Protein AF-A0A1F7N6E0-F1 (afdb_monomer_lite)

Secondary structure (DSSP, 8-state):
---------HHHHHHHHHHHHHHHHHHHHHHHHHHHHHHHHHHHHHTT-TTHHHHHHHHHHHHHHHHHHHHHHHHHHHHHHHHHHHHHHHHHHHHHHHHHHHHHHHHHHHHHHHHHHHHHHHHHHHHHTTTTSGGGHHHHHHHHHHHHHHHT-SEEEEE-TTS-EEEEEE-GGGTTS----S---

Structure (mmCIF, N/CA/C/O backbone):
data_AF-A0A1F7N6E0-F1
#
_entry.id   AF-A0A1F7N6E0-F1
#
loop_
_atom_site.group_PDB
_atom_site.id
_atom_site.type_symbol
_atom_site.label_atom_id
_atom_site.label_alt_id
_atom_site.label_comp_id
_atom_site.label_asym_id
_atom_site.label_entity_id
_atom_site.label_seq_id
_atom_site.pdbx_PDB_ins_code
_atom_site.Cartn_x
_atom_site.Cartn_y
_atom_site.Cartn_z
_atom_site.occupancy
_atom_site.B_iso_or_equiv
_atom_site.auth_seq_id
_atom_site.auth_comp_id
_atom_site.auth_asym_id
_atom_site.auth_atom_id
_atom_site.pdbx_PDB_model_num
ATOM 1 N N . MET A 1 1 ? 8.401 -36.849 0.152 1.00 46.47 1 MET A N 1
ATOM 2 C CA . MET A 1 1 ? 8.496 -35.874 1.261 1.00 46.47 1 MET A CA 1
ATOM 3 C C . MET A 1 1 ? 7.101 -35.744 1.873 1.00 46.47 1 MET A C 1
ATOM 5 O O . MET A 1 1 ? 6.247 -35.108 1.276 1.00 46.47 1 MET A O 1
ATOM 9 N N . GLY A 1 2 ? 6.801 -36.472 2.953 1.00 52.75 2 GLY A N 1
ATOM 10 C CA . GLY A 1 2 ? 5.453 -36.491 3.537 1.00 52.75 2 GLY A CA 1
ATOM 11 C C . GLY A 1 2 ? 5.168 -35.199 4.297 1.00 52.75 2 GLY A C 1
ATOM 12 O O . GLY A 1 2 ? 5.822 -34.928 5.303 1.00 52.75 2 GLY A O 1
ATOM 13 N N . ILE A 1 3 ? 4.208 -34.407 3.821 1.00 54.03 3 ILE A N 1
ATOM 14 C CA . ILE A 1 3 ? 3.722 -33.230 4.539 1.00 54.03 3 ILE A CA 1
ATOM 15 C C . ILE A 1 3 ? 2.900 -33.733 5.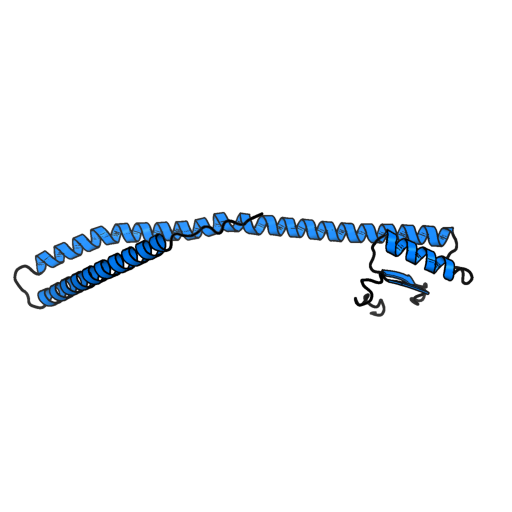724 1.00 54.03 3 ILE A C 1
ATOM 17 O O . ILE A 1 3 ? 1.797 -34.249 5.565 1.00 54.03 3 ILE A O 1
ATOM 21 N N . ARG A 1 4 ? 3.472 -33.629 6.925 1.00 57.28 4 ARG A N 1
ATOM 22 C CA . ARG A 1 4 ? 2.733 -33.817 8.173 1.00 57.28 4 ARG A CA 1
ATOM 23 C C . ARG A 1 4 ? 1.734 -32.669 8.283 1.00 57.28 4 ARG A C 1
ATOM 25 O O . ARG A 1 4 ? 2.114 -31.559 8.640 1.00 57.28 4 ARG A O 1
ATOM 32 N N . SER A 1 5 ? 0.472 -32.930 7.964 1.00 60.56 5 SER A N 1
ATOM 33 C CA . SER A 1 5 ? -0.624 -32.040 8.334 1.00 60.56 5 SER A CA 1
ATOM 34 C C . SER A 1 5 ? -0.624 -31.910 9.862 1.00 60.56 5 SER A C 1
ATOM 36 O O . SER A 1 5 ? -0.670 -32.943 10.541 1.00 60.56 5 SER A O 1
ATOM 38 N N . PRO A 1 6 ? -0.528 -30.698 10.435 1.00 59.47 6 PRO A N 1
ATOM 39 C CA . PRO A 1 6 ? -0.696 -30.524 11.867 1.00 59.47 6 PRO A CA 1
ATOM 40 C C . PRO A 1 6 ? -2.110 -30.986 12.213 1.00 59.47 6 PRO A C 1
ATOM 42 O O . PRO A 1 6 ? -3.098 -30.366 11.825 1.00 59.47 6 PRO A O 1
ATOM 45 N N . GLN A 1 7 ? -2.203 -32.127 12.891 1.00 61.41 7 GLN A N 1
ATOM 46 C CA . GLN A 1 7 ? -3.452 -32.626 13.441 1.00 61.41 7 GLN A CA 1
ATOM 47 C C . GLN A 1 7 ? -3.817 -31.669 14.568 1.00 61.41 7 GLN A C 1
ATOM 49 O O . GLN A 1 7 ? -3.356 -31.838 15.695 1.00 61.41 7 GLN A O 1
ATOM 54 N N . ILE A 1 8 ? -4.557 -30.605 14.249 1.00 62.56 8 ILE A N 1
ATOM 55 C CA . ILE A 1 8 ? -5.126 -29.739 15.275 1.00 62.56 8 ILE A CA 1
ATOM 56 C C . ILE A 1 8 ? -6.003 -30.663 16.119 1.00 62.56 8 ILE A C 1
ATOM 58 O O . ILE A 1 8 ? -6.943 -31.247 15.571 1.00 62.56 8 ILE A O 1
ATOM 62 N N . PRO A 1 9 ? -5.676 -30.886 17.404 1.00 70.12 9 PRO A N 1
ATOM 63 C CA . PRO A 1 9 ? -6.406 -31.845 18.207 1.00 70.12 9 PRO A CA 1
ATOM 64 C C . PRO A 1 9 ? -7.854 -31.370 18.265 1.00 70.12 9 PRO A C 1
ATOM 66 O O . PRO A 1 9 ? -8.145 -30.336 18.860 1.00 70.12 9 PRO A O 1
ATOM 69 N N . LEU A 1 10 ? -8.765 -32.107 17.621 1.00 66.12 10 LEU A N 1
ATOM 70 C CA . LEU A 1 10 ? -10.197 -31.783 17.577 1.00 66.12 10 LEU A CA 1
ATOM 71 C C . LEU A 1 10 ? -10.750 -31.569 18.995 1.00 66.12 10 LEU A C 1
ATOM 73 O O . LEU A 1 10 ? -11.589 -30.702 19.212 1.00 66.12 10 LEU A O 1
ATOM 77 N N . ALA A 1 11 ? -10.187 -32.281 19.976 1.00 69.75 11 ALA A N 1
ATOM 78 C CA . ALA A 1 11 ? -10.441 -32.091 21.398 1.00 69.75 11 ALA A CA 1
ATOM 79 C C . ALA A 1 11 ? -10.128 -30.666 21.902 1.00 69.75 11 ALA A C 1
ATOM 81 O O . ALA A 1 11 ? -10.894 -30.133 22.694 1.00 69.75 11 ALA A O 1
ATOM 82 N N . SER A 1 12 ? -9.056 -30.015 21.437 1.00 79.44 12 SER A N 1
ATOM 83 C CA . SER A 1 12 ? -8.716 -28.637 21.826 1.00 79.44 12 SER A CA 1
ATOM 84 C C . SER A 1 12 ? -9.731 -27.635 21.281 1.00 79.44 12 SER A C 1
ATOM 86 O O . SER A 1 12 ? -10.227 -26.809 22.041 1.00 79.44 12 SER A O 1
ATOM 88 N N . ASN A 1 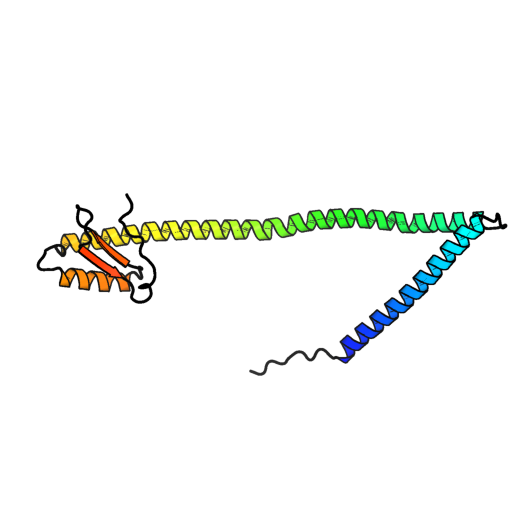13 ? -10.122 -27.760 20.010 1.00 85.56 13 ASN A N 1
ATOM 89 C CA . ASN A 1 13 ? -11.141 -26.887 19.422 1.00 85.56 13 ASN A CA 1
ATOM 90 C C . ASN A 1 13 ? -12.516 -27.089 20.079 1.00 85.56 13 ASN A C 1
ATOM 92 O O . ASN A 1 13 ? -13.216 -26.114 20.343 1.00 85.56 13 ASN A O 1
ATOM 96 N N . LEU A 1 14 ? -12.885 -28.336 20.400 1.00 87.88 14 LEU A N 1
ATOM 97 C CA . LEU A 1 14 ? -14.117 -28.651 21.130 1.00 87.88 14 LEU A CA 1
ATOM 98 C C . LEU A 1 14 ? -14.098 -28.096 22.560 1.00 87.88 14 LEU A C 1
ATOM 100 O O . LEU A 1 14 ? -15.103 -27.547 23.005 1.00 87.88 14 LEU A O 1
ATOM 104 N N . LEU A 1 15 ? -12.965 -28.184 23.264 1.00 89.56 15 LEU A N 1
ATOM 105 C CA . LEU A 1 15 ? -12.802 -27.598 24.598 1.00 89.56 15 LEU A CA 1
ATOM 106 C C . LEU A 1 15 ? -12.893 -26.072 24.560 1.00 89.56 15 LEU A C 1
ATOM 108 O O . LEU A 1 15 ? -13.599 -25.497 25.382 1.00 89.56 15 LEU A O 1
ATOM 112 N N . VAL A 1 16 ? -12.237 -25.416 23.598 1.00 90.56 16 VAL A N 1
ATOM 113 C CA . VAL A 1 16 ? -12.325 -23.957 23.422 1.00 90.56 16 VAL A CA 1
ATOM 114 C C . VAL A 1 16 ? -13.763 -23.543 23.109 1.00 90.56 16 VAL A C 1
ATOM 116 O O . VAL A 1 16 ? -14.270 -22.603 23.719 1.00 90.56 16 VAL A O 1
ATOM 119 N N . PHE A 1 17 ? -14.456 -24.271 22.230 1.00 92.75 17 PHE A N 1
ATOM 120 C CA . PHE A 1 17 ? -15.859 -24.006 21.915 1.00 92.75 17 PHE A CA 1
ATOM 121 C C . PHE A 1 17 ? -16.773 -24.205 23.133 1.00 92.75 17 PHE A C 1
ATOM 123 O O . PHE A 1 17 ? -17.642 -23.371 23.391 1.00 92.75 17 PHE A O 1
ATOM 130 N N . ALA A 1 18 ? -16.564 -25.269 23.912 1.00 93.38 18 ALA A N 1
ATOM 131 C CA . ALA A 1 18 ? -17.322 -25.535 25.131 1.00 93.38 18 ALA A CA 1
ATOM 132 C C . ALA A 1 18 ? -17.074 -24.464 26.206 1.00 93.38 18 ALA A C 1
ATOM 134 O O . ALA A 1 18 ? -18.034 -23.949 26.777 1.00 93.38 18 ALA A O 1
ATOM 135 N N . LEU A 1 19 ? -15.816 -24.072 26.441 1.00 93.06 19 LEU A N 1
ATOM 136 C CA . LEU A 1 19 ? -15.461 -22.993 27.371 1.00 93.06 19 LEU A CA 1
ATOM 137 C C . LEU A 1 19 ? -16.049 -21.650 26.930 1.00 93.06 19 LEU A C 1
ATOM 139 O O . LEU A 1 19 ? -16.558 -20.906 27.768 1.00 93.06 19 LEU A O 1
ATOM 143 N N . PHE A 1 20 ? -16.002 -21.342 25.633 1.00 95.19 20 PHE A N 1
ATOM 144 C CA . PHE A 1 20 ? -16.581 -20.118 25.087 1.00 95.19 20 PHE A CA 1
ATOM 145 C C . PHE A 1 20 ? -18.100 -20.085 25.282 1.00 95.19 20 PHE A C 1
ATOM 147 O O . PHE A 1 20 ? -18.619 -19.109 25.816 1.00 95.19 20 PHE A O 1
ATOM 154 N N . ASN A 1 21 ? -18.809 -21.164 24.931 1.00 96.12 21 ASN A N 1
ATOM 155 C CA . ASN A 1 21 ? -20.257 -21.257 25.136 1.00 96.12 21 ASN A CA 1
ATOM 156 C C . ASN A 1 21 ? -20.629 -21.191 26.620 1.00 96.12 21 ASN A C 1
ATOM 158 O O . ASN A 1 21 ? -21.567 -20.487 26.982 1.00 96.12 21 ASN A O 1
ATOM 162 N N . LEU A 1 22 ? -19.880 -21.870 27.491 1.00 96.81 22 LEU A N 1
ATOM 163 C CA . LEU A 1 22 ? -20.095 -21.800 28.935 1.00 96.81 22 LEU A CA 1
ATOM 164 C C . LEU A 1 22 ? -19.902 -20.369 29.455 1.00 96.81 22 LEU A C 1
ATOM 166 O O . LEU A 1 22 ? -20.753 -19.858 30.181 1.00 96.81 22 LEU A O 1
ATOM 170 N N . THR A 1 23 ? -18.821 -19.705 29.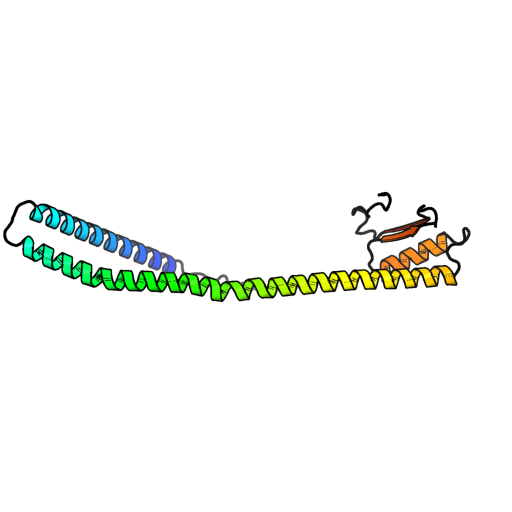039 1.00 96.00 23 THR A N 1
ATOM 171 C CA . THR A 1 23 ? -18.549 -18.299 29.375 1.00 96.00 23 THR A CA 1
ATOM 172 C C . THR A 1 23 ? -19.677 -17.398 28.884 1.00 96.00 23 THR A C 1
ATOM 174 O O . THR A 1 23 ? -20.142 -16.541 29.631 1.00 96.00 23 THR A O 1
ATOM 177 N N . LEU A 1 24 ? -20.167 -17.626 27.662 1.00 96.94 24 LEU A N 1
ATOM 178 C CA . LEU A 1 24 ? -21.275 -16.883 27.070 1.00 96.94 24 LEU A CA 1
ATOM 179 C C . LEU A 1 24 ? -22.572 -17.069 27.869 1.00 96.94 24 LEU A C 1
ATOM 181 O O . LEU A 1 24 ? -23.238 -16.083 28.172 1.00 96.94 24 LEU A O 1
ATOM 185 N N . ILE A 1 25 ? -22.906 -18.300 28.271 1.00 97.69 25 ILE A N 1
ATOM 186 C CA . ILE A 1 25 ? -24.089 -18.597 29.094 1.00 97.69 25 ILE A CA 1
ATOM 187 C C . ILE A 1 25 ? -23.993 -17.899 30.456 1.00 97.69 25 ILE A C 1
ATOM 189 O O . ILE A 1 25 ? -24.949 -17.244 30.873 1.00 97.69 25 ILE A O 1
ATOM 193 N N . VAL A 1 26 ? -22.847 -17.994 31.139 1.00 95.88 26 VAL A N 1
ATOM 194 C CA . VAL A 1 26 ? -22.623 -17.323 32.433 1.00 95.88 26 VAL A CA 1
ATOM 195 C C . VAL A 1 26 ? -22.715 -15.804 32.278 1.00 95.88 26 VAL A C 1
ATOM 197 O O . VAL A 1 26 ? -23.376 -15.145 33.080 1.00 95.88 26 VAL A O 1
ATOM 200 N N . PHE A 1 27 ? -22.111 -15.248 31.227 1.00 95.06 27 PHE A N 1
ATOM 201 C CA . PHE A 1 27 ? -22.191 -13.825 30.910 1.00 95.06 27 PHE A CA 1
ATOM 202 C C . PHE A 1 27 ? -23.637 -13.373 30.668 1.00 95.06 27 PHE A C 1
ATOM 204 O O . PHE A 1 27 ? -24.070 -12.389 31.264 1.00 95.06 27 PHE A O 1
ATOM 211 N N . LEU A 1 28 ? -24.411 -14.108 29.862 1.00 96.75 28 LEU A N 1
ATOM 212 C CA . LEU A 1 28 ? -25.833 -13.829 29.628 1.00 96.75 28 LEU A CA 1
ATOM 213 C C . LEU A 1 28 ? -26.650 -13.903 30.921 1.00 96.75 28 LEU A C 1
ATOM 215 O O . LEU A 1 28 ? -27.487 -13.036 31.168 1.00 96.75 28 LEU A O 1
ATOM 219 N N . LEU A 1 29 ? -26.398 -14.900 31.768 1.00 96.06 29 LEU A N 1
ATOM 220 C CA . LEU A 1 29 ? -27.082 -15.053 33.051 1.00 96.06 29 LEU A CA 1
ATOM 221 C C . LEU A 1 29 ? -26.790 -13.868 33.984 1.00 96.06 29 LEU A C 1
ATOM 223 O O . LEU A 1 29 ? -27.714 -13.305 34.580 1.00 96.06 29 LEU A O 1
ATOM 227 N N . LEU A 1 30 ? -25.527 -13.443 34.063 1.00 90.75 30 LEU A N 1
ATOM 228 C CA . LEU A 1 30 ? -25.127 -12.239 34.793 1.00 90.75 30 LEU A CA 1
ATOM 229 C C . LEU A 1 30 ? -25.764 -10.979 34.205 1.00 90.75 30 LEU A C 1
ATOM 231 O O . LEU A 1 30 ? -26.243 -10.138 34.964 1.00 90.75 30 LEU A O 1
ATOM 235 N N . LEU A 1 31 ? -25.824 -10.857 32.879 1.00 91.88 31 LEU A N 1
ATOM 236 C CA . LEU A 1 31 ? -26.449 -9.726 32.198 1.00 91.88 31 LEU A CA 1
ATOM 237 C C . LEU A 1 31 ? -27.948 -9.638 32.523 1.00 91.88 31 LEU A C 1
ATOM 239 O O . LEU A 1 31 ? -28.443 -8.562 32.853 1.00 91.88 31 LEU A O 1
ATOM 243 N N . VAL A 1 32 ? -28.665 -10.765 32.512 1.00 93.69 32 VAL A N 1
ATOM 244 C CA . VAL A 1 32 ? -30.085 -10.828 32.898 1.00 93.69 32 VAL A CA 1
ATOM 245 C C . VAL A 1 32 ? -30.277 -10.461 34.372 1.00 93.69 32 VAL A C 1
ATOM 247 O O . VAL A 1 32 ? -31.176 -9.682 34.695 1.00 93.69 32 VAL A O 1
ATOM 250 N N . LEU A 1 33 ? -29.429 -10.966 35.276 1.00 88.69 33 LEU A N 1
ATOM 251 C CA . LEU A 1 33 ? -29.447 -10.595 36.699 1.00 88.69 33 LEU A CA 1
ATOM 252 C C . LEU A 1 33 ? -29.199 -9.099 36.904 1.00 88.69 33 LEU A C 1
ATOM 254 O O . LEU A 1 33 ? -29.901 -8.459 37.693 1.00 88.69 33 LEU A O 1
ATOM 258 N N . LEU A 1 34 ? -28.222 -8.549 36.186 1.00 84.75 34 LEU A N 1
ATOM 259 C CA . LEU A 1 34 ? -27.873 -7.136 36.207 1.00 84.75 34 LEU A CA 1
ATOM 260 C C . LEU A 1 34 ? -29.074 -6.300 35.758 1.00 84.75 34 LEU A C 1
ATOM 262 O O . LEU A 1 34 ? -29.547 -5.467 36.527 1.00 84.75 34 LEU A O 1
ATOM 266 N N . ILE A 1 35 ? -29.629 -6.575 34.573 1.00 85.88 35 ILE A N 1
ATOM 267 C CA . ILE A 1 35 ? -30.804 -5.869 34.039 1.00 85.88 35 ILE A CA 1
ATOM 268 C C . ILE A 1 35 ? -31.980 -5.976 35.011 1.00 85.88 35 ILE A C 1
ATOM 270 O O . ILE A 1 35 ? -32.585 -4.959 35.344 1.00 85.88 35 ILE A O 1
ATOM 274 N N . ARG A 1 36 ? -32.278 -7.171 35.536 1.00 86.38 36 ARG A N 1
ATOM 275 C CA . ARG A 1 36 ? -33.341 -7.368 36.534 1.00 86.38 36 ARG A CA 1
ATOM 276 C C . ARG A 1 36 ? -33.124 -6.494 37.772 1.00 86.38 36 ARG A C 1
ATOM 278 O O . ARG A 1 36 ? -34.081 -5.891 38.259 1.00 86.38 36 ARG A O 1
ATOM 285 N N . ASN A 1 37 ? -31.894 -6.405 38.278 1.00 78.19 37 ASN A N 1
ATOM 286 C CA . ASN A 1 37 ? -31.559 -5.547 39.414 1.00 78.19 37 ASN A CA 1
ATOM 287 C C . ASN A 1 37 ? -31.666 -4.055 39.074 1.00 78.19 37 ASN A C 1
ATOM 289 O O . ASN A 1 37 ? -32.182 -3.300 39.899 1.00 78.19 37 ASN A O 1
ATOM 293 N N . LEU A 1 38 ? -31.250 -3.626 37.877 1.00 79.06 38 LEU A N 1
ATOM 294 C CA . LEU A 1 38 ? -31.419 -2.241 37.421 1.00 79.06 38 LEU A CA 1
ATOM 295 C C . LEU A 1 38 ? -32.899 -1.872 37.264 1.00 79.06 38 LEU A C 1
ATOM 297 O O . LEU A 1 38 ? -33.311 -0.813 37.730 1.00 79.06 38 LEU A O 1
ATOM 301 N N . VAL A 1 39 ? -33.709 -2.746 36.660 1.00 81.88 39 VAL A N 1
ATOM 302 C CA . VAL A 1 39 ? -35.155 -2.536 36.485 1.00 81.88 39 VAL A CA 1
ATOM 303 C C . VAL A 1 39 ? -35.849 -2.471 37.844 1.00 81.88 39 VAL A C 1
ATOM 305 O O . VAL A 1 39 ? -36.603 -1.533 38.098 1.00 81.88 39 VAL A O 1
ATOM 308 N N . LYS A 1 40 ? -35.552 -3.408 38.756 1.00 74.75 40 LYS A N 1
ATOM 309 C CA . LYS A 1 40 ? -36.092 -3.392 40.124 1.00 74.75 40 LYS A CA 1
ATOM 310 C C . LYS A 1 40 ? -35.714 -2.105 40.860 1.00 74.75 40 LYS A C 1
ATOM 312 O O . LYS A 1 40 ? -36.576 -1.494 41.480 1.00 74.75 40 LYS A O 1
ATOM 317 N N . LEU A 1 41 ? -34.464 -1.659 40.742 1.00 69.50 41 LEU A N 1
ATOM 318 C CA . LEU A 1 41 ? -33.999 -0.397 41.320 1.00 69.50 41 LEU A CA 1
ATOM 319 C C . LEU A 1 41 ? -34.731 0.818 40.729 1.00 69.50 41 LEU A C 1
ATOM 321 O O . LEU A 1 41 ? -35.104 1.731 41.463 1.00 69.50 41 LEU A O 1
ATOM 325 N N . PHE A 1 42 ? -34.956 0.829 39.414 1.00 74.06 42 PHE A N 1
ATOM 326 C CA . PHE A 1 42 ? -35.665 1.909 38.730 1.00 74.06 42 PHE A CA 1
ATOM 327 C C . PHE A 1 42 ? -37.139 1.993 39.160 1.00 74.06 42 PHE A C 1
ATOM 329 O O . PHE A 1 42 ? -37.649 3.088 39.398 1.00 74.06 42 PHE A O 1
ATOM 336 N N . PHE A 1 43 ? -37.805 0.848 39.347 1.00 71.81 43 PHE A N 1
ATOM 337 C CA . PHE A 1 43 ? -39.176 0.790 39.868 1.00 71.81 43 PHE A CA 1
ATOM 338 C C . PHE A 1 43 ? -39.264 1.117 41.371 1.00 71.81 43 PHE A C 1
ATOM 340 O O . PHE A 1 43 ? -40.138 1.889 41.763 1.00 71.81 43 PHE A O 1
ATOM 347 N N . GLU A 1 44 ? -38.337 0.627 42.208 1.00 65.38 44 GLU A N 1
ATOM 348 C CA . GLU A 1 44 ? -38.236 0.979 43.644 1.00 65.38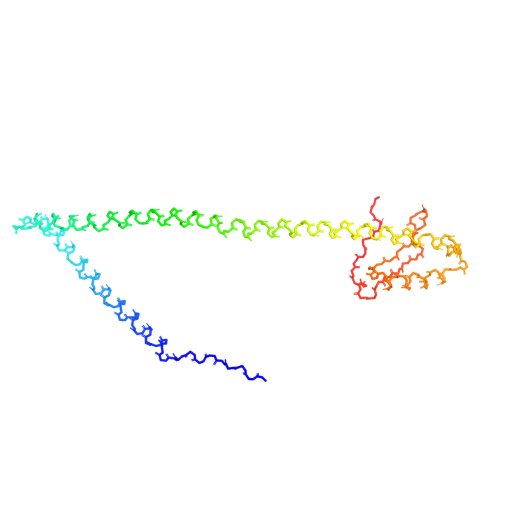 44 GLU A CA 1
ATOM 349 C C . GLU A 1 44 ? -37.981 2.483 43.853 1.00 65.38 44 GLU A C 1
ATOM 351 O O . GLU A 1 44 ? -38.329 3.049 44.891 1.00 65.38 44 GLU A O 1
ATOM 356 N N . ARG A 1 45 ? -37.389 3.164 42.866 1.00 61.47 45 ARG A N 1
ATOM 357 C CA . ARG A 1 45 ? -37.254 4.628 42.838 1.00 61.47 45 ARG A CA 1
ATOM 358 C C . ARG A 1 45 ? -38.588 5.356 42.708 1.00 61.47 45 ARG A C 1
ATOM 360 O O . ARG A 1 45 ? -38.716 6.457 43.232 1.00 61.47 45 ARG A O 1
ATOM 367 N N . ARG A 1 46 ? -39.564 4.754 42.025 1.00 60.19 46 ARG A N 1
ATOM 368 C CA . ARG A 1 46 ? -40.877 5.359 41.759 1.00 60.19 46 ARG A CA 1
ATOM 369 C C . ARG A 1 46 ? -41.874 5.170 42.909 1.00 60.19 46 ARG A C 1
ATOM 371 O O . ARG A 1 46 ? -42.869 5.878 42.946 1.00 60.19 46 ARG A O 1
ATOM 378 N N . GLN A 1 47 ? -41.612 4.233 43.824 1.00 58.41 47 GLN A N 1
ATOM 379 C CA . GLN A 1 47 ? -42.516 3.859 44.925 1.00 58.41 47 GLN A CA 1
ATOM 380 C C . GLN A 1 47 ? -42.073 4.362 46.318 1.00 58.41 47 GLN A C 1
ATOM 382 O O . GLN A 1 47 ? -42.626 3.918 47.314 1.00 58.41 47 GLN A O 1
ATOM 387 N N . GLU A 1 48 ? -41.079 5.261 46.411 1.00 56.50 48 GLU A N 1
ATOM 388 C CA . GLU A 1 48 ? -40.591 5.867 47.675 1.00 56.50 48 GLU A CA 1
ATOM 389 C C . GLU A 1 48 ? -40.339 4.883 48.842 1.00 56.50 48 GLU A C 1
ATOM 391 O O . GLU A 1 48 ? -40.514 5.203 50.016 1.00 56.50 48 GLU A O 1
ATOM 396 N N . VAL A 1 49 ? -39.865 3.673 48.541 1.00 60.66 49 VAL A N 1
ATOM 397 C CA . VAL A 1 49 ? -39.573 2.664 49.568 1.00 60.66 49 VAL A CA 1
ATOM 398 C C . VAL A 1 49 ? -38.320 3.065 50.367 1.00 60.66 49 VAL A C 1
ATOM 400 O O . VAL A 1 49 ? -37.278 3.398 49.783 1.00 60.66 49 VAL A O 1
ATOM 403 N N . LEU A 1 50 ? -38.399 3.028 51.705 1.00 50.38 50 LEU A N 1
ATOM 404 C CA . LEU A 1 50 ? -37.290 3.319 52.631 1.00 50.38 50 LEU A CA 1
ATOM 405 C C . LEU A 1 50 ? -36.034 2.505 52.243 1.00 50.38 50 LEU A C 1
ATOM 407 O O . LEU A 1 50 ? -36.031 1.280 52.303 1.00 50.38 50 LEU A O 1
ATOM 411 N N . GLY A 1 51 ? -34.970 3.192 51.799 1.00 60.81 51 GLY A N 1
ATOM 412 C CA . GLY A 1 51 ? -33.694 2.594 51.353 1.00 60.81 51 GLY A CA 1
ATOM 413 C C . GLY A 1 51 ? -33.360 2.742 49.855 1.00 60.81 51 GLY A C 1
ATOM 414 O O . GLY A 1 51 ? -32.191 2.635 49.472 1.00 60.81 51 GLY A O 1
ATOM 415 N N . SER A 1 52 ? -34.333 3.084 49.003 1.00 65.12 52 SER A N 1
ATOM 416 C CA . SER A 1 52 ? -34.158 3.265 47.543 1.00 65.12 52 SER A CA 1
ATOM 417 C C . SER A 1 52 ? -33.154 4.377 47.168 1.00 65.12 52 SER A C 1
ATOM 419 O O . SER A 1 52 ? -32.317 4.232 46.265 1.00 65.12 52 SER A O 1
ATOM 421 N N . LYS A 1 53 ? -33.150 5.474 47.939 1.00 67.81 53 LYS A N 1
ATOM 422 C CA . LYS A 1 53 ? -32.201 6.591 47.777 1.00 67.81 53 LYS A CA 1
ATOM 423 C C . LYS A 1 53 ? -30.749 6.161 48.047 1.00 67.81 53 LYS A C 1
ATOM 425 O O . LYS A 1 53 ? -29.846 6.610 47.342 1.00 67.81 53 LYS A O 1
ATOM 430 N N . PHE A 1 54 ? -30.527 5.249 49.001 1.00 74.06 54 PHE A N 1
ATOM 431 C CA . PHE A 1 54 ? -29.193 4.738 49.339 1.00 74.06 54 PHE A CA 1
ATOM 432 C C . PHE A 1 54 ? -28.669 3.780 48.264 1.00 74.06 54 PHE A C 1
ATOM 434 O O . PHE A 1 54 ? -27.568 3.985 47.752 1.00 74.06 54 PHE A O 1
ATOM 441 N N . LYS A 1 55 ? -29.490 2.804 47.836 1.00 71.75 55 LYS A N 1
ATOM 442 C CA . LYS A 1 55 ? -29.133 1.902 46.725 1.00 71.75 55 LYS A CA 1
ATOM 443 C C . LYS A 1 55 ? -28.771 2.675 45.465 1.00 71.75 55 LYS A C 1
ATOM 445 O O . LYS A 1 55 ? -27.783 2.348 44.815 1.00 71.75 55 LYS A O 1
ATOM 450 N N . THR A 1 56 ? -29.539 3.709 45.117 1.00 76.50 56 THR A N 1
ATOM 451 C CA . THR A 1 56 ? -29.251 4.403 43.862 1.00 76.50 56 THR A CA 1
ATOM 452 C C . THR A 1 56 ? -28.004 5.275 43.930 1.00 76.50 56 THR A C 1
ATOM 454 O O . THR A 1 56 ? -27.280 5.370 42.943 1.00 76.50 56 THR A O 1
ATOM 457 N N . LYS A 1 57 ? -27.714 5.878 45.089 1.00 82.25 57 LYS A N 1
ATOM 458 C CA . LYS A 1 57 ? -26.446 6.587 45.302 1.00 82.25 57 LYS A CA 1
ATOM 459 C C . LYS A 1 57 ? -25.259 5.626 45.172 1.00 82.25 57 LYS A C 1
ATOM 461 O O . LYS A 1 57 ? -24.282 5.970 44.518 1.00 82.25 57 LYS A O 1
ATOM 466 N N . LEU A 1 58 ? -25.383 4.412 45.714 1.00 85.19 58 LEU A N 1
ATOM 467 C CA . LEU A 1 58 ? -24.368 3.362 45.596 1.00 85.19 58 LEU A CA 1
ATOM 468 C C . LEU A 1 58 ? -24.138 2.946 44.132 1.00 85.19 58 LEU A C 1
ATOM 470 O O . LEU A 1 58 ? -23.000 2.914 43.674 1.00 85.19 58 LEU A O 1
ATOM 474 N N . VAL A 1 59 ? -25.216 2.687 43.383 1.00 83.00 59 VAL A N 1
ATOM 475 C CA . VAL A 1 59 ? -25.145 2.299 41.962 1.00 83.00 59 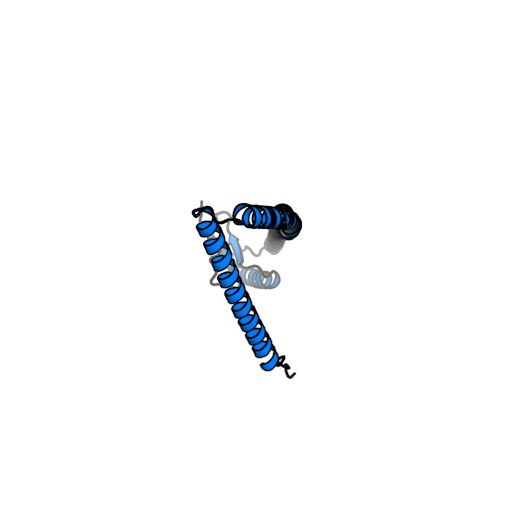VAL A CA 1
ATOM 476 C C . VAL A 1 59 ? -24.572 3.423 41.102 1.00 83.00 59 VAL A C 1
ATOM 478 O O . VAL A 1 59 ? -23.739 3.155 40.243 1.00 83.00 59 VAL A O 1
ATOM 481 N N . ALA A 1 60 ? -24.963 4.676 41.351 1.00 83.50 60 ALA A N 1
ATOM 482 C CA . ALA A 1 60 ? -24.408 5.827 40.645 1.00 83.50 60 ALA A CA 1
ATOM 483 C C . ALA A 1 60 ? -22.898 5.950 40.883 1.00 83.50 60 ALA A C 1
ATOM 485 O O . ALA A 1 60 ? -22.154 6.078 39.921 1.00 83.50 60 ALA A O 1
ATOM 486 N N . VAL A 1 61 ? -22.433 5.836 42.133 1.00 90.00 61 VAL A N 1
ATOM 487 C CA . VAL A 1 61 ? -20.994 5.869 42.452 1.00 90.00 61 VAL A CA 1
ATOM 488 C C . VAL A 1 61 ? -20.248 4.715 41.779 1.00 90.00 61 VAL A C 1
ATOM 490 O O . VAL A 1 61 ? -19.189 4.942 41.204 1.00 90.00 61 VAL A O 1
ATOM 493 N N . PHE A 1 62 ? -20.802 3.501 41.793 1.00 89.00 62 PHE A N 1
ATOM 494 C CA . PHE A 1 62 ? -20.178 2.331 41.166 1.00 89.00 62 PHE A CA 1
ATOM 495 C C . PHE A 1 62 ? -20.091 2.455 39.635 1.00 89.00 62 PHE A C 1
ATOM 497 O O . PHE A 1 62 ? -19.067 2.128 39.029 1.00 89.00 62 PHE A O 1
ATOM 504 N N . LEU A 1 63 ? -21.146 2.979 39.003 1.00 89.25 63 LEU A N 1
ATOM 505 C CA . LEU A 1 63 ? -21.148 3.314 37.579 1.00 89.25 63 LEU A CA 1
ATOM 506 C C . LEU A 1 63 ? -20.096 4.376 37.274 1.00 89.25 63 LEU A C 1
ATOM 508 O O . LEU A 1 63 ? -19.282 4.158 36.390 1.00 89.25 63 LEU A O 1
ATOM 512 N N . SER A 1 64 ? -20.038 5.475 38.026 1.00 90.50 64 SER A N 1
ATOM 513 C CA . SER A 1 64 ? -19.013 6.507 37.825 1.00 90.50 64 SER A CA 1
ATOM 514 C C . SER A 1 64 ? -17.599 5.935 37.946 1.00 90.50 64 SER A C 1
ATOM 516 O O . SER A 1 64 ? -16.756 6.184 37.088 1.00 90.50 64 SER A O 1
ATOM 518 N N . LEU A 1 65 ? -17.348 5.128 38.982 1.00 94.56 65 LEU A N 1
ATOM 519 C CA . LEU A 1 65 ? -16.034 4.549 39.264 1.00 94.56 65 LEU A CA 1
ATOM 520 C C . LEU A 1 65 ? -15.554 3.600 38.154 1.00 94.56 65 LEU A C 1
ATOM 522 O O . LEU A 1 65 ? -14.357 3.523 37.901 1.00 94.56 65 LEU A O 1
ATOM 526 N N . SER A 1 66 ? -16.472 2.887 37.495 1.00 92.19 66 SER A N 1
ATOM 527 C CA . SER A 1 66 ? -16.148 1.957 36.403 1.00 92.19 66 SER A CA 1
ATOM 528 C C . SER A 1 66 ? -16.148 2.620 35.023 1.00 92.19 66 SER A C 1
ATOM 530 O O . SER A 1 66 ? -15.294 2.315 34.191 1.00 92.19 66 SER A O 1
ATOM 532 N N . LEU A 1 67 ? -17.069 3.551 34.774 1.00 95.06 67 LEU A N 1
ATOM 533 C CA . LEU A 1 67 ? -17.270 4.160 33.462 1.00 95.06 67 LEU A CA 1
ATOM 534 C C . LEU A 1 67 ? -16.203 5.212 33.144 1.00 95.06 67 LEU A C 1
ATOM 536 O O . LEU A 1 67 ? -15.740 5.274 32.010 1.00 95.06 67 LEU A O 1
ATOM 540 N N . ILE A 1 68 ? -15.772 6.002 34.135 1.00 96.12 68 ILE A N 1
ATOM 541 C CA . ILE A 1 68 ? -14.726 7.023 33.954 1.00 96.12 68 ILE A CA 1
ATOM 542 C C . ILE A 1 68 ? -13.419 6.411 33.410 1.00 96.12 68 ILE A C 1
ATOM 544 O O . ILE A 1 68 ? -12.971 6.848 32.347 1.00 96.12 68 ILE A O 1
ATOM 548 N N . PRO A 1 69 ? -12.803 5.401 34.059 1.00 95.44 69 PRO A N 1
ATOM 549 C CA . PRO A 1 69 ? -11.576 4.797 33.544 1.00 95.44 69 PRO A CA 1
ATOM 550 C C . PRO A 1 69 ? -11.795 4.050 32.221 1.00 95.44 69 PRO A C 1
ATOM 552 O O . PRO A 1 69 ? -10.925 4.096 31.355 1.00 95.44 69 PRO A O 1
ATOM 555 N N . ALA A 1 70 ? -12.958 3.421 32.016 1.00 96.69 70 ALA A N 1
ATOM 556 C CA . ALA A 1 70 ? -13.273 2.749 30.755 1.00 96.69 70 ALA A CA 1
ATOM 557 C C . ALA A 1 70 ? -13.336 3.729 29.570 1.00 96.69 70 ALA A C 1
ATOM 559 O O . ALA A 1 70 ? -12.758 3.463 28.515 1.00 96.69 70 ALA A O 1
ATOM 560 N N . LEU A 1 71 ? -13.989 4.880 29.749 1.00 96.94 71 LEU A N 1
ATOM 561 C CA . LEU A 1 71 ? -14.066 5.929 28.730 1.00 96.94 71 LEU A CA 1
ATOM 562 C C . LEU A 1 71 ? -12.693 6.546 28.452 1.00 96.94 71 LEU A C 1
ATOM 564 O O . LEU A 1 71 ? -12.341 6.731 27.289 1.00 96.94 71 LEU A O 1
ATOM 568 N N . LEU A 1 72 ? -11.894 6.803 29.493 1.00 97.19 72 LEU A N 1
ATOM 569 C CA . LEU A 1 72 ? -10.514 7.280 29.346 1.00 97.19 72 LEU A CA 1
ATOM 570 C C . LEU A 1 72 ? -9.678 6.332 28.482 1.00 97.19 72 LEU A C 1
ATOM 572 O O . LEU A 1 72 ? -9.063 6.769 27.509 1.00 97.19 72 LEU A O 1
ATOM 576 N N . ILE A 1 73 ? -9.697 5.034 28.795 1.00 97.19 73 ILE A N 1
ATOM 577 C CA . ILE A 1 73 ? -8.979 4.025 28.008 1.00 97.19 73 ILE A CA 1
ATOM 578 C C . ILE A 1 73 ? -9.529 3.962 26.581 1.00 97.19 73 ILE A C 1
ATOM 580 O O . ILE A 1 73 ? -8.741 3.903 25.646 1.00 97.19 73 ILE A O 1
ATOM 584 N N . SER A 1 74 ? -10.849 4.014 26.388 1.00 96.88 74 SER A N 1
ATOM 585 C CA . SER A 1 74 ? -11.468 3.975 25.055 1.00 96.88 74 SER A CA 1
ATOM 586 C C . SER A 1 74 ? -11.029 5.146 24.168 1.00 96.88 74 SER A C 1
ATOM 588 O O . SER A 1 74 ? -10.693 4.940 22.997 1.00 96.88 74 SER A O 1
ATOM 590 N N . ILE A 1 75 ? -10.955 6.358 24.727 1.00 97.19 75 ILE A N 1
ATOM 591 C CA . ILE A 1 75 ? -10.464 7.543 24.014 1.00 97.19 75 ILE A CA 1
ATOM 592 C C . ILE A 1 75 ? -8.980 7.378 23.670 1.00 97.19 75 ILE A C 1
ATOM 594 O O . ILE A 1 75 ? -8.594 7.586 22.519 1.00 97.19 75 ILE A O 1
ATOM 598 N N . ILE A 1 76 ? -8.142 6.974 24.630 1.00 96.25 76 ILE A N 1
ATOM 599 C CA . ILE A 1 76 ? -6.699 6.788 24.398 1.00 96.25 76 ILE A CA 1
ATOM 600 C C . ILE A 1 76 ? -6.456 5.692 23.355 1.00 96.25 76 ILE A C 1
ATOM 602 O O . ILE A 1 76 ? -5.692 5.899 22.418 1.00 96.25 76 ILE A O 1
ATOM 606 N N . ALA A 1 77 ? -7.137 4.553 23.473 1.00 95.75 77 ALA A N 1
ATOM 607 C CA . ALA A 1 77 ? -7.030 3.436 22.543 1.00 95.75 77 ALA A CA 1
ATOM 608 C C . ALA A 1 77 ? -7.453 3.833 21.125 1.00 95.75 77 ALA A C 1
ATOM 610 O O . ALA A 1 77 ? -6.772 3.467 20.172 1.00 95.75 77 ALA A O 1
ATOM 611 N N . SER A 1 78 ? -8.521 4.624 20.977 1.00 95.19 78 SER A N 1
ATOM 612 C CA . SER A 1 78 ? -8.962 5.111 19.663 1.00 95.19 78 SER A CA 1
ATOM 613 C C . SER A 1 78 ? -7.925 6.037 19.025 1.00 95.19 78 SER A C 1
ATOM 615 O O . SER A 1 78 ? -7.600 5.879 17.849 1.00 95.19 78 SER A O 1
ATOM 617 N N . ASN A 1 79 ? -7.350 6.959 19.806 1.00 93.31 79 ASN A N 1
ATOM 618 C CA . ASN A 1 79 ? -6.279 7.843 19.334 1.00 93.31 79 ASN A CA 1
ATOM 619 C C . ASN A 1 79 ? -5.014 7.060 18.957 1.00 93.31 79 ASN A C 1
ATOM 621 O O . ASN A 1 79 ? -4.410 7.313 17.913 1.00 93.31 79 ASN A O 1
ATOM 625 N N . LEU A 1 80 ? -4.629 6.086 19.786 1.00 91.69 80 LEU A N 1
ATOM 626 C CA . LEU A 1 80 ? -3.496 5.206 19.518 1.00 91.69 80 LEU A CA 1
ATOM 627 C C . LEU A 1 80 ? -3.721 4.380 18.261 1.00 91.69 80 LEU A C 1
ATOM 629 O O . LEU A 1 80 ? -2.801 4.280 17.461 1.00 91.69 80 LEU A O 1
ATOM 633 N N . LEU A 1 81 ? -4.913 3.817 18.064 1.00 90.69 81 LEU A N 1
ATOM 634 C CA . LEU A 1 81 ? -5.243 3.041 16.873 1.00 90.69 81 LEU A CA 1
ATOM 635 C C . LEU A 1 81 ? -5.109 3.902 15.616 1.00 90.69 81 LEU A C 1
ATOM 637 O O . LEU A 1 81 ? -4.423 3.499 14.682 1.00 90.69 81 LEU A O 1
ATOM 641 N N . ASN A 1 82 ? -5.688 5.105 15.626 1.00 88.88 82 ASN A N 1
ATOM 642 C CA . ASN A 1 82 ? -5.614 6.015 14.486 1.00 88.88 82 ASN A CA 1
ATOM 643 C C . ASN A 1 82 ? -4.157 6.394 14.159 1.00 88.88 82 ASN A C 1
ATOM 645 O O . ASN A 1 82 ? -3.713 6.278 13.020 1.00 88.88 82 ASN A O 1
ATOM 649 N N . THR A 1 83 ? -3.376 6.743 15.185 1.00 85.88 83 THR A N 1
ATOM 650 C CA . THR A 1 83 ? -1.961 7.128 15.033 1.00 85.88 83 THR A CA 1
ATOM 651 C C . THR A 1 83 ? -1.080 5.944 14.622 1.00 85.88 83 THR A C 1
ATOM 653 O O . THR A 1 83 ? -0.168 6.089 13.811 1.00 85.88 83 THR A O 1
ATOM 656 N N . SER A 1 84 ? -1.351 4.756 15.166 1.00 84.56 84 SER A N 1
ATOM 657 C CA . SER A 1 84 ? -0.583 3.536 14.892 1.00 84.56 84 SER A CA 1
ATOM 658 C C . SER A 1 84 ? -0.830 3.032 13.474 1.00 84.56 84 SER A C 1
ATOM 660 O O . SER A 1 84 ? 0.119 2.618 12.814 1.00 84.56 84 SER A O 1
ATOM 662 N N . ILE A 1 85 ? -2.073 3.104 12.983 1.00 80.50 85 ILE A N 1
ATOM 663 C CA . ILE A 1 85 ? -2.396 2.778 11.589 1.00 80.50 85 ILE A CA 1
ATOM 664 C C . ILE A 1 85 ? -1.639 3.725 10.660 1.00 80.50 85 ILE A C 1
ATOM 666 O O . ILE A 1 85 ? -0.934 3.262 9.773 1.00 80.50 85 ILE A O 1
ATOM 670 N N . GLU A 1 86 ? -1.694 5.036 10.889 1.00 78.31 86 GLU A N 1
ATOM 671 C CA . GLU A 1 86 ? -0.964 5.979 10.038 1.00 78.31 86 GLU A CA 1
ATOM 672 C C . GLU A 1 86 ? 0.557 5.772 10.078 1.00 78.31 86 GLU A C 1
ATOM 674 O O . GLU A 1 86 ? 1.202 5.775 9.029 1.00 78.31 86 GLU A O 1
ATOM 679 N N . GLY A 1 87 ? 1.134 5.554 11.262 1.00 80.44 87 GLY A N 1
ATOM 680 C CA . GLY A 1 87 ? 2.580 5.398 11.432 1.00 80.44 87 GLY A CA 1
ATOM 681 C C . GLY A 1 87 ? 3.149 4.079 10.897 1.00 80.44 87 GLY A C 1
ATOM 682 O O . GLY A 1 87 ? 4.298 4.054 10.460 1.00 80.44 87 GLY A O 1
ATOM 683 N N . TRP A 1 88 ? 2.368 2.994 10.923 1.00 74.62 88 TRP A N 1
ATOM 684 C CA . TRP A 1 88 ? 2.813 1.655 10.505 1.00 74.62 88 TRP A CA 1
ATOM 685 C C . TRP A 1 88 ? 2.340 1.251 9.102 1.00 74.62 88 TRP A C 1
ATOM 687 O O . TRP A 1 88 ? 2.818 0.247 8.579 1.00 74.62 88 TRP A O 1
ATOM 697 N N . PHE A 1 89 ? 1.406 1.993 8.490 1.00 71.06 89 PHE A N 1
ATOM 698 C CA . PHE A 1 89 ? 0.978 1.750 7.106 1.00 71.06 89 PHE A CA 1
ATOM 699 C C . PHE A 1 89 ? 1.586 2.726 6.095 1.00 71.06 89 PHE A C 1
ATOM 701 O O . PHE A 1 89 ? 1.938 2.281 5.004 1.00 71.06 89 PHE A O 1
ATOM 708 N N . LYS A 1 90 ? 1.745 4.024 6.409 1.00 71.00 90 LYS A N 1
ATOM 709 C CA . LYS A 1 90 ? 2.251 5.003 5.421 1.00 71.00 90 LYS A CA 1
ATOM 710 C C . LYS A 1 90 ? 3.661 4.650 4.909 1.00 71.00 90 LYS A C 1
ATOM 712 O O . LYS A 1 90 ? 3.810 4.446 3.704 1.00 71.00 90 LYS A O 1
ATOM 717 N N . PRO A 1 91 ? 4.689 4.455 5.764 1.00 72.25 91 PRO A N 1
ATOM 718 C CA . PRO A 1 91 ? 6.038 4.126 5.286 1.00 72.25 91 PRO A CA 1
ATOM 719 C C . PRO A 1 91 ? 6.134 2.776 4.563 1.00 72.25 91 PRO A C 1
ATOM 721 O O . PRO A 1 91 ? 7.004 2.591 3.714 1.00 72.25 91 PRO A O 1
ATOM 724 N N . GLN A 1 92 ? 5.280 1.826 4.938 1.00 70.62 92 GLN A N 1
ATOM 725 C CA . GLN A 1 92 ? 5.278 0.449 4.458 1.00 70.62 92 GLN A CA 1
ATOM 726 C C . GLN A 1 92 ? 4.628 0.324 3.077 1.00 70.62 92 GLN A C 1
ATOM 728 O O . GLN A 1 92 ? 4.917 -0.638 2.372 1.00 70.62 92 GLN A O 1
ATOM 733 N N . VAL A 1 93 ? 3.782 1.281 2.683 1.00 75.00 93 VAL A N 1
ATOM 734 C CA . VAL A 1 93 ? 3.093 1.276 1.384 1.00 75.00 93 VAL A CA 1
ATOM 735 C C . VAL A 1 93 ? 3.683 2.308 0.426 1.00 75.00 93 VAL A C 1
ATOM 737 O O . VAL A 1 93 ? 3.919 1.979 -0.733 1.00 75.00 93 VAL A O 1
ATOM 740 N N . GLU A 1 94 ? 3.973 3.525 0.891 1.00 80.94 94 GLU A N 1
ATOM 741 C CA . GLU A 1 94 ? 4.463 4.604 0.020 1.00 80.94 94 GLU A CA 1
ATOM 742 C C . GLU A 1 94 ? 5.879 4.316 -0.498 1.00 80.94 94 GLU A C 1
ATOM 744 O O . GLU A 1 94 ? 6.117 4.362 -1.701 1.00 80.94 94 GLU A O 1
ATOM 749 N N . LYS A 1 95 ? 6.815 3.912 0.376 1.00 83.69 95 LYS A N 1
ATOM 750 C CA . LYS A 1 95 ? 8.217 3.706 -0.034 1.00 83.69 95 LYS A CA 1
ATOM 751 C C . LYS A 1 95 ? 8.401 2.598 -1.077 1.00 83.69 95 LYS A C 1
ATOM 753 O O . LYS A 1 95 ? 9.113 2.841 -2.048 1.00 83.69 95 LYS A O 1
ATOM 758 N N . PRO A 1 96 ? 7.813 1.394 -0.926 1.00 85.50 96 PRO A N 1
ATOM 759 C CA . PRO A 1 96 ? 7.961 0.359 -1.945 1.00 85.50 96 PRO A CA 1
ATOM 760 C C . PRO A 1 96 ? 7.274 0.731 -3.259 1.00 85.50 96 PRO A C 1
ATOM 762 O O . PRO A 1 96 ? 7.745 0.324 -4.318 1.00 85.50 96 PRO A O 1
ATOM 765 N N . LEU A 1 97 ? 6.182 1.502 -3.202 1.00 89.12 97 LEU A N 1
ATOM 766 C CA . LEU A 1 97 ? 5.482 1.970 -4.394 1.00 89.12 97 LEU A CA 1
ATOM 767 C C . LEU A 1 97 ? 6.330 2.976 -5.179 1.00 89.12 97 LEU A C 1
ATOM 769 O O . LEU A 1 97 ? 6.495 2.806 -6.387 1.00 89.12 97 LEU A O 1
ATOM 773 N N . ASP A 1 98 ? 6.917 3.959 -4.498 1.00 90.19 98 ASP A N 1
ATOM 774 C CA . ASP A 1 98 ? 7.820 4.933 -5.119 1.00 90.19 98 ASP A CA 1
ATOM 775 C C . ASP A 1 98 ? 9.055 4.245 -5.718 1.00 90.19 98 ASP A C 1
ATOM 777 O O . ASP A 1 98 ? 9.437 4.521 -6.854 1.00 90.19 98 ASP A O 1
ATOM 781 N N . GLN A 1 99 ? 9.632 3.275 -5.003 1.00 89.81 99 GLN A N 1
ATOM 782 C CA . GLN A 1 99 ? 10.758 2.478 -5.501 1.00 89.81 99 GLN A CA 1
ATOM 783 C C . GLN A 1 99 ? 10.375 1.630 -6.720 1.00 89.81 99 GLN A C 1
ATOM 785 O O . GLN A 1 99 ? 11.137 1.549 -7.682 1.00 89.81 99 GLN A O 1
ATOM 790 N N . ALA A 1 100 ? 9.195 1.005 -6.715 1.00 91.81 100 ALA A N 1
ATOM 791 C CA . ALA A 1 100 ? 8.711 0.245 -7.865 1.00 91.81 100 ALA A CA 1
ATOM 792 C C . ALA A 1 100 ? 8.484 1.152 -9.084 1.00 91.81 100 ALA A C 1
ATOM 794 O O . ALA A 1 100 ? 8.802 0.758 -10.209 1.00 91.81 100 ALA A O 1
ATOM 795 N N . LEU A 1 101 ? 7.983 2.373 -8.866 1.00 93.88 101 LEU A N 1
ATOM 796 C CA . LEU A 1 101 ? 7.815 3.372 -9.916 1.00 93.88 101 LEU A CA 1
ATOM 797 C C . LEU A 1 101 ? 9.165 3.821 -10.490 1.00 93.88 101 LEU A C 1
ATOM 799 O O . LEU A 1 101 ? 9.320 3.855 -11.711 1.00 93.88 101 LEU A O 1
ATOM 803 N N . GLU A 1 102 ? 10.149 4.110 -9.639 1.00 95.31 102 GLU A N 1
ATOM 804 C CA . GLU A 1 102 ? 11.508 4.480 -10.054 1.00 95.31 102 GLU A CA 1
ATOM 805 C C . GLU A 1 102 ? 12.177 3.362 -10.871 1.00 95.31 102 GLU A C 1
ATOM 807 O O . GLU A 1 102 ? 12.746 3.613 -11.940 1.00 95.31 102 GLU A O 1
ATOM 812 N N . VAL A 1 103 ? 12.052 2.109 -10.420 1.00 95.31 103 VAL A N 1
ATOM 813 C CA . VAL A 1 103 ? 12.560 0.934 -11.145 1.00 95.31 103 VAL A CA 1
ATOM 814 C C . VAL A 1 103 ? 11.871 0.791 -12.500 1.00 95.31 103 VAL A C 1
ATOM 816 O O . VAL A 1 103 ? 12.553 0.588 -13.506 1.00 95.31 103 VAL A O 1
ATOM 819 N N . ALA A 1 104 ? 10.545 0.936 -12.562 1.00 94.00 104 ALA A N 1
ATOM 820 C CA . ALA A 1 104 ? 9.804 0.859 -13.818 1.00 94.00 104 ALA A CA 1
ATOM 821 C C . ALA A 1 104 ? 10.237 1.960 -14.800 1.00 94.00 104 ALA A C 1
ATOM 823 O O . ALA A 1 104 ? 10.525 1.666 -15.960 1.00 94.00 104 ALA A O 1
ATOM 824 N N . GLN A 1 105 ? 10.343 3.211 -14.345 1.00 94.88 105 GLN A N 1
ATOM 825 C CA . GLN A 1 105 ? 10.794 4.332 -15.178 1.00 94.88 105 GLN A CA 1
ATOM 826 C C . GLN A 1 105 ? 12.216 4.115 -15.705 1.00 94.88 105 GLN A C 1
ATOM 828 O O . GLN A 1 105 ? 12.463 4.272 -16.902 1.00 94.88 105 GLN A O 1
ATOM 833 N N . THR A 1 106 ? 13.133 3.687 -14.836 1.00 95.12 106 THR A N 1
ATOM 834 C CA . THR A 1 106 ? 14.521 3.383 -15.212 1.00 95.12 106 THR A CA 1
ATOM 835 C C . THR A 1 106 ? 14.585 2.236 -16.219 1.00 95.12 106 THR A C 1
ATOM 837 O O . THR A 1 106 ? 15.352 2.290 -17.185 1.00 95.12 106 THR A O 1
ATOM 840 N N . TYR A 1 107 ? 13.755 1.207 -16.036 1.00 93.00 107 TYR A N 1
ATOM 841 C CA . TYR A 1 107 ? 13.650 0.086 -16.962 1.00 93.00 107 TYR A CA 1
ATOM 842 C C . TYR A 1 107 ? 13.169 0.542 -18.345 1.00 93.00 107 TYR A C 1
ATOM 844 O O . TYR A 1 107 ? 13.815 0.219 -19.342 1.00 93.00 107 TYR A O 1
ATOM 852 N N . TYR A 1 108 ? 12.118 1.367 -18.422 1.00 91.50 108 TYR A N 1
ATOM 853 C CA . TYR A 1 108 ? 11.632 1.913 -19.695 1.00 91.50 108 TYR A CA 1
ATOM 854 C C . TYR A 1 108 ? 12.671 2.798 -20.399 1.00 91.50 108 TYR A C 1
ATOM 856 O O . TYR A 1 108 ? 12.907 2.619 -21.593 1.00 91.50 108 TYR A O 1
ATOM 864 N N . GLN A 1 109 ? 13.351 3.689 -19.671 1.00 94.44 109 GLN A N 1
ATOM 865 C CA . GLN A 1 109 ? 14.429 4.516 -20.234 1.00 94.44 109 GLN A CA 1
ATOM 866 C C . GLN A 1 109 ? 15.597 3.658 -20.747 1.00 94.44 109 GLN A C 1
ATOM 868 O O . GLN A 1 109 ? 16.176 3.913 -21.810 1.00 94.44 109 GLN A O 1
ATOM 873 N N . THR A 1 110 ? 15.942 2.598 -20.015 1.00 93.38 110 THR A N 1
ATOM 874 C CA . THR A 1 110 ? 16.996 1.661 -20.422 1.00 93.38 110 THR A CA 1
ATOM 875 C C . THR A 1 110 ? 16.588 0.881 -21.668 1.00 93.38 110 THR A C 1
ATOM 877 O O . THR A 1 110 ? 17.401 0.737 -22.583 1.00 93.38 110 THR A O 1
ATOM 880 N N . LEU A 1 111 ? 15.335 0.426 -21.752 1.00 90.62 111 LEU A N 1
ATOM 881 C CA . LEU A 1 111 ? 14.800 -0.235 -22.942 1.00 90.62 111 LEU A CA 1
ATOM 882 C C . LEU A 1 111 ? 14.849 0.688 -24.162 1.00 90.62 111 LEU A C 1
ATOM 884 O O . LEU A 1 111 ? 15.394 0.294 -25.191 1.00 90.62 111 LEU A O 1
ATOM 888 N N . GLU A 1 112 ? 14.359 1.924 -24.043 1.00 89.75 112 GLU A N 1
ATOM 889 C CA . GLU A 1 112 ? 14.355 2.894 -25.144 1.00 89.75 112 GLU A CA 1
ATOM 890 C C . GLU A 1 112 ? 15.776 3.164 -25.660 1.00 89.75 112 GLU A C 1
ATOM 892 O O . GLU A 1 112 ? 16.065 3.029 -26.853 1.00 89.75 112 GLU A O 1
ATOM 897 N N . THR A 1 113 ? 16.707 3.475 -24.754 1.00 93.31 113 THR A N 1
ATOM 898 C CA . THR A 1 113 ? 18.103 3.754 -25.125 1.00 93.31 113 THR A CA 1
ATOM 899 C C . THR A 1 113 ? 18.816 2.533 -25.709 1.00 93.31 113 THR A C 1
ATOM 901 O O . THR A 1 113 ? 19.683 2.685 -26.577 1.00 93.31 113 THR A O 1
ATOM 904 N N . THR A 1 114 ? 18.463 1.325 -25.266 1.00 91.31 114 THR A N 1
ATOM 905 C CA . THR A 1 114 ? 19.021 0.062 -25.768 1.00 91.31 114 THR A CA 1
ATOM 906 C C . THR A 1 114 ? 18.494 -0.257 -27.165 1.00 91.31 114 THR A C 1
ATOM 908 O O . THR A 1 114 ? 19.294 -0.487 -28.074 1.00 91.31 114 THR A O 1
ATOM 911 N N . VAL A 1 115 ? 17.181 -0.154 -27.387 1.00 90.25 115 VAL A N 1
ATOM 912 C CA . VAL A 1 115 ? 16.555 -0.355 -28.706 1.00 90.25 115 VAL A CA 1
ATOM 913 C C . VAL A 1 115 ? 17.086 0.658 -29.722 1.00 90.25 115 VAL A C 1
ATOM 915 O O . VAL A 1 115 ? 17.484 0.271 -30.822 1.00 90.25 115 VAL A O 1
ATOM 918 N N . LEU A 1 116 ? 17.205 1.938 -29.353 1.00 91.81 116 LEU A N 1
ATOM 919 C CA . LEU A 1 116 ? 17.792 2.961 -30.229 1.00 91.81 116 LEU A CA 1
ATOM 920 C C . LEU A 1 116 ? 19.258 2.665 -30.574 1.00 91.81 116 LEU A C 1
ATOM 922 O O . LEU A 1 116 ? 19.700 2.891 -31.705 1.00 91.81 116 LEU A O 1
ATOM 926 N N . ARG A 1 117 ? 20.034 2.157 -29.612 1.00 92.69 117 ARG A N 1
ATOM 927 C CA . ARG A 1 117 ? 21.437 1.781 -29.829 1.00 92.69 117 ARG A CA 1
ATOM 928 C C . ARG A 1 117 ? 21.551 0.606 -30.795 1.00 92.69 117 ARG A C 1
ATOM 930 O O . ARG A 1 117 ? 22.355 0.690 -31.726 1.00 92.69 117 ARG A O 1
ATOM 937 N N . HIS A 1 118 ? 20.730 -0.426 -30.613 1.00 91.12 118 HIS A N 1
ATOM 938 C CA . HIS A 1 118 ? 20.661 -1.569 -31.520 1.00 91.12 118 HIS A CA 1
ATOM 939 C C . HIS A 1 118 ? 20.210 -1.147 -32.919 1.00 91.12 118 HIS A C 1
ATOM 941 O O . HIS A 1 118 ? 20.904 -1.455 -33.884 1.00 91.12 118 HIS A O 1
ATOM 947 N N . GLY A 1 119 ? 19.161 -0.328 -33.043 1.00 90.81 119 GLY A N 1
ATOM 948 C CA . GLY A 1 119 ? 18.712 0.209 -34.331 1.00 90.81 119 GLY A CA 1
ATOM 949 C C . GLY A 1 119 ? 19.814 0.973 -35.077 1.00 90.81 119 GLY A C 1
ATOM 950 O O . GLY A 1 119 ? 20.057 0.731 -36.259 1.00 90.81 119 GLY A O 1
ATOM 951 N N . ARG A 1 120 ? 20.575 1.832 -34.383 1.00 92.94 120 ARG A N 1
ATOM 952 C CA . ARG A 1 120 ? 21.729 2.540 -34.978 1.00 92.94 120 ARG A CA 1
ATOM 953 C C . ARG A 1 120 ? 22.885 1.611 -35.349 1.00 92.94 120 ARG A C 1
ATOM 955 O O . ARG A 1 120 ? 23.681 1.959 -36.222 1.00 92.94 120 ARG A O 1
ATOM 962 N N . GLN A 1 121 ? 23.063 0.496 -34.646 1.00 91.56 121 GLN A N 1
ATOM 963 C CA . GLN A 1 121 ? 24.081 -0.501 -34.974 1.00 91.56 121 GLN A CA 1
ATOM 964 C C . GLN A 1 121 ? 23.676 -1.294 -36.220 1.00 91.56 121 GLN A C 1
ATOM 966 O O . GLN A 1 121 ? 24.478 -1.386 -37.149 1.00 91.56 121 GLN A O 1
ATOM 971 N N . LEU A 1 122 ? 22.427 -1.762 -36.279 1.00 90.81 122 LEU A N 1
ATOM 972 C CA . LEU A 1 122 ? 21.853 -2.433 -37.446 1.00 90.81 122 LEU A CA 1
ATOM 973 C C . LEU A 1 122 ? 21.936 -1.540 -38.685 1.00 90.81 122 LEU A C 1
ATOM 975 O O . LEU A 1 122 ? 22.481 -1.956 -39.703 1.00 90.81 122 LEU A O 1
ATOM 979 N N . ALA A 1 123 ? 21.511 -0.276 -38.578 1.00 90.31 123 ALA A N 1
ATOM 980 C CA . ALA A 1 123 ? 21.588 0.683 -39.679 1.00 90.31 123 ALA A CA 1
ATOM 981 C C . ALA A 1 123 ? 23.024 0.873 -40.200 1.00 90.31 123 ALA A C 1
ATOM 983 O O . ALA A 1 123 ? 23.240 0.949 -41.409 1.00 90.31 123 ALA A O 1
ATOM 984 N N . ARG A 1 124 ? 24.024 0.908 -39.305 1.00 92.06 124 ARG A N 1
ATOM 985 C CA . ARG A 1 124 ? 25.441 1.015 -39.689 1.00 92.06 124 ARG A CA 1
ATOM 986 C C . ARG A 1 124 ? 25.931 -0.214 -40.451 1.00 92.06 124 ARG A C 1
ATOM 988 O O . ARG A 1 124 ? 26.632 -0.046 -41.445 1.00 92.06 124 ARG A O 1
ATOM 995 N N . VAL A 1 125 ? 25.572 -1.419 -40.009 1.00 90.50 125 VAL A N 1
ATOM 996 C CA . VAL A 1 125 ? 25.950 -2.670 -40.692 1.00 90.50 125 VAL A CA 1
ATOM 997 C C . VAL A 1 125 ? 25.268 -2.763 -42.057 1.00 90.50 125 VAL A C 1
ATOM 999 O O . VAL A 1 125 ? 25.943 -2.957 -43.064 1.00 90.50 125 VAL A O 1
ATOM 1002 N N . ILE A 1 126 ? 23.961 -2.501 -42.107 1.00 89.50 126 ILE A N 1
ATOM 1003 C CA . ILE A 1 126 ? 23.162 -2.495 -43.340 1.00 89.50 126 ILE A CA 1
ATOM 1004 C C . ILE A 1 126 ? 23.737 -1.515 -44.374 1.00 89.50 126 ILE A C 1
ATOM 1006 O O . ILE A 1 126 ? 23.872 -1.866 -45.549 1.00 89.50 126 ILE A O 1
ATOM 1010 N N . ALA A 1 127 ? 24.112 -0.305 -43.943 1.00 88.69 127 ALA A N 1
ATOM 1011 C CA . ALA A 1 127 ? 24.710 0.704 -44.814 1.00 88.69 127 ALA A CA 1
ATOM 1012 C C . ALA A 1 127 ? 26.118 0.311 -45.292 1.00 88.69 127 ALA A C 1
ATOM 1014 O O . ALA A 1 127 ? 26.430 0.470 -46.473 1.00 88.69 127 ALA A O 1
ATOM 1015 N N . ARG A 1 128 ? 26.962 -0.218 -44.394 1.00 89.94 128 ARG A N 1
ATOM 1016 C CA . ARG A 1 128 ? 28.335 -0.643 -44.712 1.00 89.94 128 ARG A CA 1
ATOM 1017 C C . ARG A 1 128 ? 28.352 -1.787 -45.726 1.00 89.94 128 ARG A C 1
ATOM 1019 O O . ARG A 1 128 ? 29.114 -1.733 -46.688 1.00 89.94 128 ARG A O 1
ATOM 1026 N N . ASP A 1 129 ? 27.483 -2.775 -45.537 1.00 88.44 129 ASP A N 1
ATOM 1027 C CA . ASP A 1 129 ? 27.475 -4.014 -46.322 1.00 88.44 129 ASP A CA 1
ATOM 1028 C C . ASP A 1 129 ? 26.555 -3.923 -47.562 1.00 88.44 129 ASP A C 1
ATOM 1030 O O . ASP A 1 129 ? 26.407 -4.888 -48.318 1.00 88.44 129 ASP A O 1
ATOM 1034 N N . ARG A 1 130 ? 25.969 -2.734 -47.802 1.00 86.12 130 ARG A N 1
ATOM 1035 C CA . ARG A 1 130 ? 25.051 -2.409 -48.913 1.00 86.12 130 ARG A CA 1
ATOM 1036 C C . ARG A 1 130 ? 23.879 -3.387 -49.028 1.00 86.12 130 ARG A C 1
ATOM 1038 O O . ARG A 1 130 ? 23.457 -3.741 -50.126 1.00 86.12 130 ARG A O 1
ATOM 1045 N N . LEU A 1 131 ? 23.328 -3.800 -47.887 1.00 84.00 131 LEU A N 1
ATOM 1046 C CA . LEU A 1 131 ? 22.246 -4.791 -47.826 1.00 84.00 131 LEU A CA 1
ATOM 1047 C C . LEU A 1 131 ? 20.890 -4.248 -48.316 1.00 84.00 131 LEU A C 1
ATOM 1049 O O . LEU A 1 131 ? 19.960 -5.019 -48.498 1.00 84.00 131 LEU A O 1
ATOM 1053 N N . LEU A 1 132 ? 20.775 -2.938 -48.563 1.00 82.12 132 LEU A N 1
ATOM 1054 C CA . LEU A 1 132 ? 19.570 -2.301 -49.118 1.00 82.12 132 LEU A CA 1
ATOM 1055 C C . LEU A 1 132 ? 19.446 -2.420 -50.646 1.00 82.12 132 LEU A C 1
ATOM 1057 O O . LEU A 1 132 ? 18.484 -1.906 -51.210 1.00 82.12 132 LEU A O 1
ATOM 1061 N N . ALA A 1 133 ? 20.422 -3.023 -51.327 1.00 83.44 133 ALA A N 1
ATOM 1062 C CA . ALA A 1 133 ? 20.366 -3.203 -52.773 1.00 83.44 133 ALA A CA 1
ATOM 1063 C C . ALA A 1 133 ? 19.296 -4.243 -53.165 1.00 83.44 133 ALA A C 1
ATOM 1065 O O . ALA A 1 133 ? 19.093 -5.237 -52.465 1.00 83.44 133 ALA A O 1
ATOM 1066 N N . ASP A 1 134 ? 18.604 -4.014 -54.287 1.00 77.56 134 ASP A N 1
ATOM 1067 C CA . ASP A 1 134 ? 17.466 -4.840 -54.723 1.00 77.56 134 ASP A CA 1
ATOM 1068 C C . ASP A 1 134 ? 17.831 -6.307 -54.992 1.00 77.56 134 ASP A C 1
ATOM 1070 O O . ASP A 1 134 ? 16.991 -7.190 -54.831 1.00 77.56 134 ASP A O 1
ATOM 1074 N N . ASP A 1 135 ? 19.088 -6.574 -55.339 1.00 81.75 135 ASP A N 1
ATOM 1075 C CA . ASP A 1 135 ? 19.656 -7.904 -55.566 1.00 81.75 135 ASP A CA 1
ATOM 1076 C C . ASP A 1 135 ? 19.995 -8.658 -54.266 1.00 81.75 135 ASP A C 1
ATOM 1078 O O . ASP A 1 135 ? 20.297 -9.849 -54.306 1.00 81.75 135 ASP A O 1
ATOM 1082 N N . ARG A 1 136 ? 19.937 -7.993 -53.103 1.00 81.81 136 ARG A N 1
ATOM 1083 C CA . ARG A 1 136 ? 20.364 -8.542 -51.800 1.00 81.81 136 ARG A CA 1
ATOM 1084 C C . ARG A 1 136 ? 19.249 -8.647 -50.761 1.00 81.81 136 ARG A C 1
ATOM 1086 O O . ARG A 1 136 ? 19.528 -8.840 -49.578 1.00 81.81 136 ARG A O 1
ATOM 1093 N N . ARG A 1 137 ? 17.984 -8.579 -51.188 1.00 79.44 137 ARG A N 1
ATOM 1094 C CA . ARG A 1 137 ? 16.818 -8.633 -50.285 1.00 79.44 137 ARG A CA 1
ATOM 1095 C C . ARG A 1 137 ? 16.763 -9.904 -49.431 1.00 79.44 137 ARG A C 1
ATOM 1097 O O . ARG A 1 137 ? 16.436 -9.815 -48.253 1.00 79.44 137 ARG A O 1
ATOM 1104 N N . GLU A 1 138 ? 17.129 -11.061 -49.983 1.00 82.50 138 GLU A N 1
ATOM 1105 C CA . GLU A 1 138 ? 17.184 -12.321 -49.222 1.00 82.50 138 GLU A CA 1
ATOM 1106 C C . GLU A 1 138 ? 18.271 -12.294 -48.138 1.00 82.50 138 GLU A C 1
ATOM 1108 O O . GLU A 1 138 ? 18.026 -12.698 -47.004 1.00 82.50 138 GLU A O 1
ATOM 1113 N N . ALA A 1 139 ? 19.449 -11.744 -48.452 1.00 84.44 139 ALA A N 1
ATOM 1114 C CA . ALA A 1 139 ? 20.541 -11.592 -47.490 1.00 84.44 139 ALA A CA 1
ATOM 1115 C C . ALA A 1 139 ? 20.185 -10.601 -46.368 1.00 84.44 139 ALA A C 1
ATOM 1117 O O . ALA A 1 139 ? 20.541 -10.819 -45.211 1.00 84.44 139 ALA A O 1
ATOM 1118 N N . LEU A 1 140 ? 19.445 -9.534 -46.693 1.00 86.12 140 LEU A N 1
ATOM 1119 C CA . LEU A 1 140 ? 18.913 -8.593 -45.710 1.00 86.12 140 LEU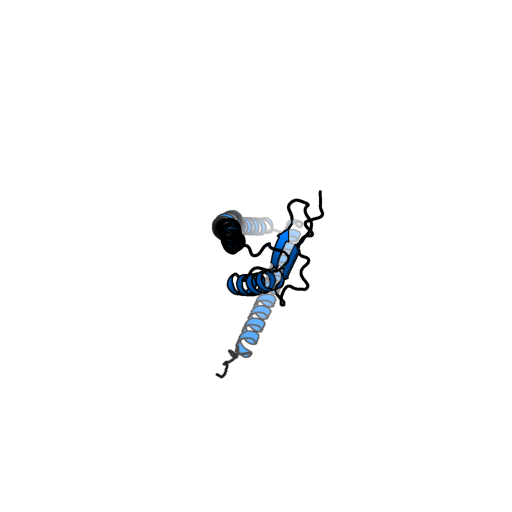 A CA 1
ATOM 1120 C C . LEU A 1 140 ? 17.885 -9.260 -44.789 1.00 86.12 140 LEU A C 1
ATOM 1122 O O . LEU A 1 140 ? 17.972 -9.100 -43.575 1.00 86.12 140 LEU A O 1
ATOM 1126 N N . ALA A 1 141 ? 16.938 -10.020 -45.344 1.00 85.06 141 ALA A N 1
ATOM 1127 C CA . ALA A 1 141 ? 15.935 -10.730 -44.555 1.00 85.06 141 ALA A CA 1
ATOM 1128 C C . ALA A 1 141 ? 16.578 -11.761 -43.612 1.00 85.06 141 ALA A C 1
ATOM 1130 O O . ALA A 1 141 ? 16.252 -11.778 -42.427 1.00 85.06 141 ALA A O 1
ATOM 1131 N N . ALA A 1 142 ? 17.540 -12.550 -44.102 1.00 86.50 142 ALA A N 1
ATOM 1132 C CA . ALA A 1 142 ? 18.276 -13.518 -43.285 1.00 86.50 142 ALA A CA 1
ATOM 1133 C C . ALA A 1 142 ? 19.045 -12.843 -42.135 1.00 86.50 142 ALA A C 1
ATOM 1135 O O . ALA A 1 142 ? 18.963 -13.291 -40.993 1.00 86.50 142 ALA A O 1
ATOM 1136 N N . TYR A 1 143 ? 19.720 -11.722 -42.414 1.00 88.62 143 TYR A N 1
ATOM 1137 C CA . TYR A 1 143 ? 20.404 -10.934 -41.387 1.00 88.62 143 TYR A CA 1
ATOM 1138 C C . TYR A 1 143 ? 19.433 -10.391 -40.327 1.00 88.62 143 TYR A C 1
ATOM 1140 O O . TYR A 1 143 ? 19.724 -10.433 -39.135 1.00 88.62 143 TYR A O 1
ATOM 1148 N N . LEU A 1 144 ? 18.264 -9.893 -40.736 1.00 87.75 144 LEU A N 1
ATOM 1149 C CA . LEU A 1 144 ? 17.267 -9.367 -39.801 1.00 87.75 144 LEU A CA 1
ATOM 1150 C C . LEU A 1 144 ? 16.647 -10.451 -38.913 1.00 87.75 144 LEU A C 1
ATOM 1152 O O . LEU A 1 144 ? 16.375 -10.163 -37.752 1.00 87.75 144 LEU A O 1
ATOM 1156 N N . VAL A 1 145 ? 16.458 -11.672 -39.424 1.00 87.44 145 VAL A N 1
ATOM 1157 C CA . VAL A 1 145 ? 16.018 -12.833 -38.626 1.00 87.44 145 VAL A CA 1
ATOM 1158 C C . VAL A 1 145 ? 17.050 -13.173 -37.557 1.00 87.44 145 VAL A C 1
ATOM 1160 O O . VAL A 1 145 ? 16.712 -13.217 -36.377 1.00 87.44 145 VAL A O 1
ATOM 1163 N N . GLU A 1 146 ? 18.321 -13.298 -37.942 1.00 88.38 146 GLU A N 1
ATOM 1164 C CA . GLU A 1 146 ? 19.412 -13.575 -36.999 1.00 88.38 146 GLU A CA 1
ATOM 1165 C C . GLU A 1 146 ? 19.514 -12.495 -35.907 1.00 88.38 146 GLU A C 1
ATOM 1167 O O . GLU A 1 146 ? 19.686 -12.787 -34.721 1.00 88.38 146 GLU A O 1
ATOM 1172 N N . GLN A 1 147 ? 19.375 -11.223 -36.288 1.00 88.75 147 GLN A N 1
ATOM 1173 C CA . GLN A 1 147 ? 19.430 -10.118 -35.333 1.00 88.75 147 GLN A CA 1
ATOM 1174 C C . GLN A 1 147 ? 18.177 -10.022 -34.458 1.00 88.75 147 GLN A C 1
ATOM 1176 O O . GLN A 1 147 ? 18.295 -9.640 -33.296 1.00 88.75 147 GLN A O 1
ATOM 1181 N N . GLN A 1 148 ? 16.994 -10.366 -34.969 1.00 86.81 148 GLN A N 1
ATOM 1182 C CA . GLN A 1 148 ? 15.764 -10.384 -34.176 1.00 86.81 148 GLN A CA 1
ATOM 1183 C C . GLN A 1 148 ? 15.848 -11.439 -33.065 1.00 86.81 148 GLN A C 1
ATOM 1185 O O . GLN A 1 148 ? 15.581 -11.102 -31.909 1.00 86.81 148 GLN A O 1
ATOM 1190 N N . GLU A 1 149 ? 16.313 -12.651 -33.382 1.00 84.25 149 GLU A N 1
ATOM 1191 C CA . GLU A 1 149 ? 16.532 -13.716 -32.395 1.00 84.25 149 GLU A CA 1
ATOM 1192 C C . GLU A 1 149 ? 17.617 -13.338 -31.377 1.00 84.25 149 GLU A C 1
ATOM 1194 O O . GLU A 1 149 ? 17.420 -13.485 -30.170 1.00 84.25 149 GLU A O 1
ATOM 1199 N N . SER A 1 150 ? 18.746 -12.785 -31.837 1.00 86.56 150 SER A N 1
ATOM 1200 C CA . SER A 1 150 ? 19.849 -12.401 -30.946 1.00 86.56 150 SER A CA 1
ATOM 1201 C C . SER A 1 150 ? 19.499 -11.245 -30.004 1.00 86.56 150 SER A C 1
ATOM 1203 O O . SER A 1 150 ? 20.072 -11.162 -28.916 1.00 86.56 150 SER A O 1
ATOM 1205 N N . LEU A 1 151 ? 18.635 -10.320 -30.428 1.00 84.12 151 LEU A N 1
ATOM 1206 C CA . LEU A 1 151 ? 18.251 -9.144 -29.643 1.00 84.12 151 LEU A CA 1
ATOM 1207 C C . LEU A 1 151 ? 16.996 -9.385 -28.793 1.00 84.12 151 LEU A C 1
ATOM 1209 O O . LEU A 1 151 ? 16.706 -8.568 -27.919 1.00 84.12 151 LEU A O 1
ATOM 1213 N N . GLY A 1 152 ? 16.252 -10.470 -29.044 1.00 80.88 152 GLY A N 1
ATOM 1214 C CA . GLY A 1 152 ? 15.007 -10.788 -28.338 1.00 80.88 152 GLY A CA 1
ATOM 1215 C C . GLY A 1 152 ? 13.927 -9.712 -28.497 1.00 80.88 152 GLY A C 1
ATOM 1216 O O . GLY A 1 152 ? 13.128 -9.488 -27.588 1.00 80.88 152 GLY A O 1
ATOM 1217 N N . VAL A 1 153 ? 13.939 -8.982 -29.616 1.00 84.00 153 VAL A N 1
ATOM 1218 C CA . VAL A 1 153 ? 12.980 -7.902 -29.898 1.00 84.00 153 VAL A CA 1
ATOM 1219 C C . VAL A 1 153 ? 11.739 -8.453 -30.589 1.00 84.00 153 VAL A C 1
ATOM 1221 O O . VAL A 1 153 ? 11.829 -9.376 -31.388 1.00 84.00 153 VAL A O 1
ATOM 1224 N N . ALA A 1 154 ? 10.574 -7.853 -30.334 1.00 83.25 154 ALA A N 1
ATOM 1225 C CA . ALA A 1 154 ? 9.308 -8.348 -30.879 1.00 83.25 154 ALA A CA 1
ATOM 1226 C C . ALA A 1 154 ? 9.244 -8.311 -32.416 1.00 83.25 154 ALA A C 1
ATOM 1228 O O . ALA A 1 154 ? 8.682 -9.212 -33.038 1.00 83.25 154 ALA A O 1
ATOM 1229 N N . ALA A 1 155 ? 9.801 -7.262 -33.026 1.00 85.25 155 ALA A N 1
ATOM 1230 C CA . ALA A 1 155 ? 9.879 -7.126 -34.472 1.00 85.25 155 ALA A CA 1
ATOM 1231 C C . ALA A 1 155 ? 10.990 -6.158 -34.895 1.00 85.25 155 ALA A C 1
ATOM 1233 O O . ALA A 1 155 ? 11.342 -5.236 -34.153 1.00 85.25 155 ALA A O 1
ATOM 1234 N N . ILE A 1 156 ? 11.490 -6.334 -36.117 1.00 87.19 156 ILE A N 1
ATOM 1235 C CA . ILE A 1 156 ? 12.360 -5.387 -36.813 1.00 87.19 156 ILE A CA 1
ATOM 1236 C C . ILE A 1 156 ? 11.747 -5.098 -38.188 1.00 87.19 156 ILE A C 1
ATOM 1238 O O . ILE A 1 156 ? 11.574 -6.006 -39.000 1.00 87.19 156 ILE A O 1
ATOM 1242 N N . SER A 1 157 ? 11.450 -3.823 -38.447 1.00 86.50 157 SER A N 1
ATOM 1243 C CA . SER A 1 157 ? 10.952 -3.325 -39.734 1.00 86.50 157 SER A CA 1
ATOM 1244 C C . SER A 1 157 ? 11.933 -2.338 -40.348 1.00 86.50 157 SER A C 1
ATOM 1246 O O . SER A 1 157 ? 12.459 -1.465 -39.652 1.00 86.50 157 SER A O 1
ATOM 1248 N N . ILE A 1 158 ? 12.133 -2.426 -41.662 1.00 85.56 158 ILE A N 1
ATOM 1249 C CA . ILE A 1 158 ? 12.860 -1.413 -42.436 1.00 85.56 158 ILE A CA 1
ATOM 1250 C C . ILE A 1 158 ? 11.875 -0.682 -43.341 1.00 85.56 158 ILE A C 1
ATOM 1252 O O . ILE A 1 158 ? 11.166 -1.309 -44.125 1.00 85.56 158 ILE A O 1
ATOM 1256 N N . PHE A 1 159 ? 11.884 0.648 -43.277 1.00 83.25 159 PHE A N 1
ATOM 1257 C CA . PHE A 1 159 ? 11.045 1.518 -44.099 1.00 83.25 159 PHE A CA 1
ATOM 1258 C C . PHE A 1 159 ? 11.879 2.283 -45.132 1.00 83.25 159 PHE A C 1
ATOM 1260 O O . PHE A 1 159 ? 13.029 2.653 -44.888 1.00 83.25 159 PHE A O 1
ATOM 1267 N N . THR A 1 160 ? 11.286 2.539 -46.297 1.00 79.56 160 THR A N 1
ATOM 1268 C CA . THR A 1 160 ? 11.840 3.437 -47.316 1.00 79.56 160 THR A CA 1
ATOM 1269 C C . THR A 1 160 ? 11.687 4.893 -46.862 1.00 79.56 160 THR A C 1
ATOM 1271 O O . THR A 1 160 ? 10.810 5.200 -46.054 1.00 79.56 160 THR A O 1
ATOM 1274 N N . PRO A 1 161 ? 12.427 5.843 -47.468 1.00 78.12 161 PRO A N 1
ATOM 1275 C CA . PRO A 1 161 ? 12.186 7.277 -47.275 1.00 78.12 161 PRO A CA 1
ATOM 1276 C C . PRO A 1 161 ? 10.758 7.737 -47.627 1.00 78.12 161 PRO A C 1
ATOM 1278 O O . PRO A 1 161 ? 10.367 8.840 -47.267 1.00 78.12 161 PRO A O 1
ATOM 1281 N N . ARG A 1 162 ? 9.987 6.911 -48.351 1.00 79.75 162 ARG A N 1
ATOM 1282 C CA . ARG A 1 162 ? 8.579 7.150 -48.709 1.00 79.75 162 ARG A CA 1
ATOM 1283 C C . ARG A 1 162 ? 7.588 6.537 -47.706 1.00 79.75 162 ARG A C 1
ATOM 1285 O O . ARG A 1 162 ? 6.395 6.546 -47.978 1.00 79.75 162 ARG A O 1
ATOM 1292 N N . GLY A 1 163 ? 8.067 5.963 -46.599 1.00 72.81 163 GLY A N 1
ATOM 1293 C CA . GLY A 1 163 ? 7.237 5.307 -45.581 1.00 72.81 163 GLY A CA 1
ATOM 1294 C C . GLY A 1 163 ? 6.757 3.899 -45.949 1.00 72.81 163 GLY A C 1
ATOM 1295 O O . GLY A 1 163 ? 6.066 3.264 -45.164 1.00 72.81 163 GLY A O 1
ATOM 1296 N N . GLN A 1 164 ? 7.135 3.373 -47.117 1.00 78.00 164 GLN A N 1
ATOM 1297 C CA . GLN A 1 164 ? 6.785 2.012 -47.523 1.00 78.00 164 GLN A CA 1
ATOM 1298 C C . GLN A 1 164 ? 7.709 1.002 -46.834 1.00 78.00 164 GLN A C 1
ATOM 1300 O O . GLN A 1 164 ? 8.929 1.164 -46.898 1.00 78.00 164 GLN A O 1
ATOM 1305 N N . GLU A 1 165 ? 7.147 -0.023 -46.196 1.00 78.00 165 GLU A N 1
ATOM 1306 C CA . GLU A 1 165 ? 7.894 -1.109 -45.551 1.00 78.00 165 GLU A CA 1
ATOM 1307 C C . GLU A 1 165 ? 8.582 -2.000 -46.601 1.00 78.00 165 GLU A C 1
ATOM 1309 O O . GLU A 1 165 ? 7.944 -2.444 -47.555 1.00 78.00 165 GLU A O 1
ATOM 1314 N N . LEU A 1 166 ? 9.892 -2.237 -46.454 1.00 75.81 166 LEU A N 1
ATOM 1315 C CA . LEU A 1 166 ? 10.651 -3.133 -47.338 1.00 75.81 166 LEU A CA 1
ATOM 1316 C C . LEU A 1 166 ? 10.688 -4.556 -46.791 1.00 75.81 166 LEU A C 1
ATOM 1318 O O . LEU A 1 166 ? 10.544 -5.507 -47.553 1.00 75.81 166 LEU A O 1
ATOM 1322 N N . VAL A 1 167 ? 10.969 -4.695 -45.493 1.00 79.38 167 VAL A N 1
ATOM 1323 C CA . VAL A 1 167 ? 11.160 -5.987 -44.830 1.00 79.38 167 VAL A CA 1
ATOM 1324 C C . VAL A 1 167 ? 10.635 -5.894 -43.406 1.00 79.38 167 VAL A C 1
ATOM 1326 O O . VAL A 1 167 ? 10.939 -4.932 -42.697 1.00 79.38 167 VAL A O 1
ATOM 1329 N N . HIS A 1 168 ? 9.889 -6.922 -43.011 1.00 81.38 168 HIS A N 1
ATOM 1330 C CA . HIS A 1 168 ? 9.307 -7.092 -41.692 1.00 81.38 168 HIS A CA 1
ATOM 1331 C C . HIS A 1 168 ? 9.712 -8.453 -41.134 1.00 81.38 168 HIS A C 1
ATOM 1333 O O . HIS A 1 168 ? 9.417 -9.483 -41.744 1.00 81.38 168 HIS A O 1
ATOM 1339 N N . VAL A 1 169 ? 10.370 -8.467 -39.981 1.00 80.12 169 VAL A N 1
ATOM 1340 C CA . VAL A 1 169 ? 10.709 -9.695 -39.257 1.00 80.12 169 VAL A CA 1
ATOM 1341 C C . VAL A 1 169 ? 10.072 -9.622 -37.878 1.00 80.12 169 VAL A C 1
ATOM 1343 O O . VAL A 1 169 ? 10.265 -8.639 -37.168 1.00 80.12 169 VAL A O 1
ATOM 1346 N N . LYS A 1 170 ? 9.306 -10.648 -37.508 1.00 80.19 170 LYS A N 1
ATOM 1347 C CA . LYS A 1 170 ? 8.576 -10.760 -36.240 1.00 80.19 170 LYS A CA 1
ATOM 1348 C C . LYS A 1 170 ? 9.005 -12.009 -35.493 1.00 80.19 170 LYS A C 1
ATOM 1350 O O . LYS A 1 170 ? 9.254 -13.035 -36.121 1.00 80.19 170 LYS A O 1
ATOM 1355 N N . ASP A 1 171 ? 8.987 -11.925 -34.170 1.00 73.19 171 ASP A N 1
ATOM 1356 C CA . ASP A 1 171 ? 9.119 -13.100 -33.318 1.00 73.19 171 ASP A CA 1
ATOM 1357 C C . ASP A 1 171 ? 7.936 -14.067 -33.559 1.00 73.19 171 ASP A C 1
ATOM 1359 O O . ASP A 1 171 ? 6.775 -13.639 -33.468 1.00 73.19 171 ASP A O 1
ATOM 1363 N N . PRO A 1 172 ? 8.181 -15.364 -33.829 1.00 66.75 172 PRO A N 1
ATOM 1364 C CA . PRO A 1 172 ? 7.126 -16.367 -33.989 1.00 66.75 172 PRO A CA 1
ATOM 1365 C C . PRO A 1 172 ? 6.189 -16.479 -32.776 1.00 66.75 172 PRO A C 1
ATOM 1367 O O . PRO A 1 172 ? 5.005 -16.780 -32.936 1.00 66.75 172 PRO A O 1
ATOM 1370 N N . VAL A 1 173 ? 6.696 -16.223 -31.567 1.00 62.97 173 VAL A N 1
ATOM 1371 C CA . VAL A 1 173 ? 5.951 -16.316 -30.301 1.00 62.97 173 VAL A CA 1
ATOM 1372 C C . VAL A 1 173 ? 5.033 -15.107 -30.096 1.00 62.97 173 VAL A C 1
ATOM 1374 O O . VAL A 1 173 ? 3.995 -15.221 -29.445 1.00 62.97 173 VAL A O 1
ATOM 1377 N N . LEU A 1 174 ? 5.367 -13.956 -30.688 1.00 59.47 174 LEU A N 1
ATOM 1378 C CA . LEU A 1 174 ? 4.598 -12.708 -30.582 1.00 59.47 174 LEU A CA 1
ATOM 1379 C C . LEU A 1 174 ? 3.784 -12.397 -31.847 1.00 59.47 174 LEU A C 1
ATOM 1381 O O . LEU A 1 174 ? 3.241 -11.300 -31.973 1.00 59.47 174 LEU A O 1
ATOM 1385 N N . ALA A 1 175 ? 3.636 -13.364 -32.757 1.00 56.72 175 ALA A N 1
ATOM 1386 C CA . ALA A 1 175 ? 2.924 -13.200 -34.025 1.00 56.72 175 ALA A CA 1
ATOM 1387 C C . ALA A 1 175 ? 1.460 -12.727 -33.874 1.00 56.72 175 ALA A C 1
ATOM 1389 O O . ALA A 1 175 ? 0.915 -12.123 -34.797 1.00 56.72 175 ALA A O 1
ATOM 1390 N N . SER A 1 176 ? 0.825 -12.968 -32.718 1.00 54.59 176 SER A N 1
ATOM 1391 C CA . SER A 1 176 ? -0.549 -12.538 -32.416 1.00 54.59 176 SER A CA 1
ATOM 1392 C C . SER A 1 176 ? -0.660 -11.139 -31.801 1.00 54.59 176 SER A C 1
ATOM 1394 O O . SER A 1 176 ? -1.775 -10.652 -31.616 1.00 54.59 176 SER A O 1
ATOM 1396 N N . VAL A 1 177 ? 0.456 -10.503 -31.430 1.00 58.09 177 VAL A N 1
ATOM 1397 C CA . VAL A 1 177 ? 0.449 -9.153 -30.856 1.00 58.09 177 VAL A CA 1
ATOM 1398 C C . VAL A 1 177 ? 0.454 -8.144 -32.006 1.00 58.09 177 VAL A C 1
ATOM 1400 O O . VAL A 1 177 ? 1.392 -8.153 -32.809 1.00 58.09 177 VAL A O 1
ATOM 1403 N N . PRO A 1 178 ? -0.559 -7.261 -32.114 1.00 56.56 178 PRO A N 1
ATOM 1404 C CA . PRO A 1 178 ? -0.552 -6.209 -33.118 1.00 56.56 178 PRO A CA 1
ATOM 1405 C C . PRO A 1 178 ? 0.675 -5.322 -32.898 1.00 56.56 178 PRO A C 1
ATOM 1407 O O . PRO A 1 178 ? 0.781 -4.617 -31.894 1.00 56.56 178 PRO A O 1
ATOM 1410 N N . THR A 1 179 ? 1.626 -5.353 -33.826 1.00 58.44 179 THR A N 1
ATOM 1411 C CA . THR A 1 179 ? 2.622 -4.287 -33.925 1.00 58.44 179 THR A CA 1
ATOM 1412 C C . THR A 1 179 ? 1.876 -3.035 -34.341 1.00 58.44 179 THR A C 1
ATOM 1414 O O . THR A 1 179 ? 1.160 -3.084 -35.336 1.00 58.44 179 THR A O 1
ATOM 1417 N N . ARG A 1 180 ? 2.005 -1.946 -33.575 1.00 52.00 180 ARG A N 1
ATOM 1418 C CA . ARG A 1 180 ? 1.368 -0.666 -33.898 1.00 52.00 180 ARG A CA 1
ATOM 1419 C C . ARG A 1 180 ? 1.700 -0.306 -35.345 1.00 52.00 180 ARG A C 1
ATOM 1421 O O . ARG A 1 180 ? 2.865 -0.067 -35.659 1.00 52.00 180 ARG A O 1
ATOM 1428 N N . ASP A 1 181 ? 0.680 -0.307 -36.198 1.00 44.66 181 ASP A N 1
ATOM 1429 C CA . ASP A 1 181 ? 0.810 0.103 -37.586 1.00 44.66 181 ASP A CA 1
ATOM 1430 C C . ASP A 1 181 ? 1.333 1.539 -37.592 1.00 44.66 181 ASP A C 1
ATOM 1432 O O . ASP A 1 181 ? 0.728 2.438 -37.007 1.00 44.66 181 ASP A O 1
ATOM 1436 N N . VAL A 1 182 ? 2.471 1.768 -38.245 1.00 50.66 182 VAL A N 1
ATOM 1437 C CA . VAL A 1 182 ? 3.071 3.107 -38.406 1.00 50.66 182 VAL A CA 1
ATOM 1438 C C . VAL A 1 182 ? 2.224 3.984 -39.359 1.00 50.66 182 VAL A C 1
ATOM 1440 O O . VAL A 1 182 ? 2.585 5.108 -39.675 1.00 50.66 182 VAL A O 1
ATOM 1443 N N . ASN A 1 183 ? 1.039 3.511 -39.759 1.00 39.59 183 ASN A N 1
ATOM 1444 C CA . ASN A 1 183 ? 0.012 4.276 -40.458 1.00 39.59 183 ASN A CA 1
ATOM 1445 C C . ASN A 1 183 ? -0.954 4.941 -39.461 1.00 39.59 183 ASN A C 1
ATOM 1447 O O . ASN A 1 183 ? -2.138 4.613 -39.429 1.00 39.59 183 ASN A O 1
ATOM 1451 N N . MET A 1 184 ? -0.466 5.882 -38.653 1.00 37.62 184 MET A N 1
ATOM 1452 C CA . MET A 1 184 ? -1.319 6.922 -38.067 1.00 37.62 184 MET A CA 1
ATOM 1453 C C . MET A 1 184 ? -0.563 8.254 -38.069 1.00 37.62 184 MET A C 1
ATOM 1455 O O . MET A 1 184 ? 0.288 8.466 -37.211 1.00 37.62 184 MET A O 1
ATOM 1459 N N . GLU A 1 185 ? -0.957 9.077 -39.049 1.00 33.00 185 GLU A N 1
ATOM 1460 C CA . GLU A 1 185 ? -0.730 10.524 -39.259 1.00 33.00 185 GLU A CA 1
ATOM 1461 C C . GLU A 1 185 ? 0.695 11.039 -39.520 1.00 33.00 185 GLU A C 1
ATOM 1463 O O . GLU A 1 185 ? 1.570 10.982 -38.629 1.00 33.00 185 GLU A O 1
#

Radius of gyration: 40.16 Å; chains: 1; bounding box: 71×47×108 Å

pLDDT: mean 81.32, std 13.9, range [33.0, 97.69]

Sequence (185 aa):
MGIRSPQIPLASNLLVFALFNLTLIVFLLLLVLLIRNLVKLFFERRQEVLGSKFKTKLVAVFLSLSLIPALLISIIASNLLNTSIEGWFKPQVEKPLDQALEVAQTYYQTLETTVLRHGRQLARVIARDRLLADDRREALAAYLVEQQESLGVAAISIFTPRGQELVHVKDPVLASVPTRDVNME

Foldseek 3Di:
DDDPDPPPPVVVVVVVVVVVVVVVVVVVVVVVVVVVVVVVLVVCVVVPPPCSVVVVVVVVVVCCVPVVVVVVVVVVVVVCVVVVCCVVPVCVPVVVVVVVVVVVVVVVVCVVVVVVVLVVVLVVVCVVVVCVDPVNLVVNQVVLQVSCVVVVDQKDWDADPVRHTSDIDGDPVCPVPDDPDPPDD